Protein AF-A0A930B5L6-F1 (afdb_monomer)

Sequence (182 aa):
PMLLLLLVFGSATIIFYWAKWLGKILSVMNGQERREQGITKGEWFTLKTLSWMTIIVCILFPLISNYGVLPYLRITYGFTRDVIAQSNLIIMSLMVVLLVILPSRYGKGQPKRKVGALLAGVNMGDDRNYHGAGDNIIPVELRNWYMEEWFGERKMKLSGFALCMACIFIQFAIILGGVYRG

Foldseek 3Di:
DVVVVVVVVVVVVVCVVVVVVVCVVPDDDPDDDPPDDPDDPVVVVVVVVVVVVVLVCLQCVLVCCVPPVVVVCCVPVVDDPPPPDVVNSVVSNVVSVCVVVVCVVPVPDDPPPPDQPPDPADDPVRSFWHQDPPRDTDGDDPDPPDPCVVPNVVVVVVVVVVVVVVVVVVVVCCVVVVVVVD

pLDDT: mean 70.13, std 14.4, range [42.75, 91.5]

Structure (mmCIF, N/CA/C/O backbone):
data_AF-A0A930B5L6-F1
#
_entry.id   AF-A0A930B5L6-F1
#
loop_
_atom_site.group_PDB
_atom_site.id
_atom_site.type_symbol
_atom_site.label_atom_id
_atom_site.label_alt_id
_atom_site.label_comp_id
_atom_site.label_asym_id
_atom_site.label_entity_id
_atom_site.label_seq_id
_atom_site.pdbx_PDB_ins_code
_atom_site.Cartn_x
_atom_site.Cartn_y
_atom_site.Cartn_z
_atom_site.occupancy
_atom_site.B_iso_or_equiv
_atom_site.auth_seq_id
_atom_site.auth_comp_id
_atom_site.auth_asym_id
_atom_site.auth_atom_id
_atom_site.pdbx_PDB_model_num
ATOM 1 N N . PRO A 1 1 ? 25.583 5.938 -3.608 1.00 72.25 1 PRO A N 1
ATOM 2 C CA . PRO A 1 1 ? 25.180 5.738 -2.189 1.00 72.25 1 PRO A CA 1
ATOM 3 C C . PRO A 1 1 ? 23.931 6.548 -1.796 1.00 72.25 1 PRO A C 1
ATOM 5 O O . PRO A 1 1 ? 22.993 5.964 -1.268 1.00 72.25 1 PRO A O 1
ATOM 8 N N . MET A 1 2 ? 23.873 7.852 -2.107 1.00 81.69 2 MET A N 1
ATOM 9 C CA . MET A 1 2 ? 22.733 8.713 -1.735 1.00 81.69 2 MET A CA 1
ATOM 10 C C . MET A 1 2 ? 21.392 8.298 -2.362 1.00 81.69 2 MET A C 1
ATOM 12 O O . MET A 1 2 ? 20.377 8.301 -1.678 1.00 81.69 2 MET A O 1
ATOM 16 N N . LEU A 1 3 ? 21.382 7.858 -3.625 1.00 87.81 3 LEU A N 1
ATOM 17 C CA . LEU A 1 3 ? 20.153 7.404 -4.294 1.00 87.81 3 LEU A CA 1
ATOM 18 C C . LEU A 1 3 ? 19.557 6.146 -3.639 1.00 87.81 3 LEU A C 1
ATOM 20 O O . LEU A 1 3 ? 18.345 6.031 -3.497 1.00 87.81 3 LEU A O 1
ATOM 24 N N . LEU A 1 4 ? 20.417 5.231 -3.186 1.00 89.06 4 LEU A N 1
ATOM 25 C CA . LEU A 1 4 ? 20.007 4.000 -2.507 1.00 89.06 4 LEU A CA 1
ATOM 26 C C . LEU A 1 4 ? 19.427 4.315 -1.117 1.00 89.06 4 LEU A C 1
ATOM 28 O O . LEU A 1 4 ? 18.391 3.773 -0.750 1.00 89.06 4 LEU A O 1
ATOM 32 N N . LEU A 1 5 ? 20.034 5.259 -0.387 1.00 89.00 5 LEU A N 1
ATOM 33 C CA . LEU A 1 5 ? 19.504 5.754 0.889 1.00 89.00 5 LEU A CA 1
ATOM 34 C C . LEU A 1 5 ? 18.138 6.430 0.723 1.00 89.00 5 LEU A C 1
ATOM 36 O O . LEU A 1 5 ? 17.226 6.150 1.495 1.00 89.00 5 LEU A O 1
ATOM 40 N N . LEU A 1 6 ? 17.974 7.268 -0.305 1.00 88.69 6 LEU A N 1
ATOM 41 C CA . LEU A 1 6 ? 16.701 7.931 -0.597 1.00 88.69 6 LEU A CA 1
ATOM 42 C C . LEU A 1 6 ? 15.611 6.918 -0.978 1.00 88.69 6 LEU A C 1
ATOM 44 O O . LEU A 1 6 ? 14.476 7.037 -0.522 1.00 88.69 6 LEU A O 1
ATOM 48 N N . LEU A 1 7 ? 15.965 5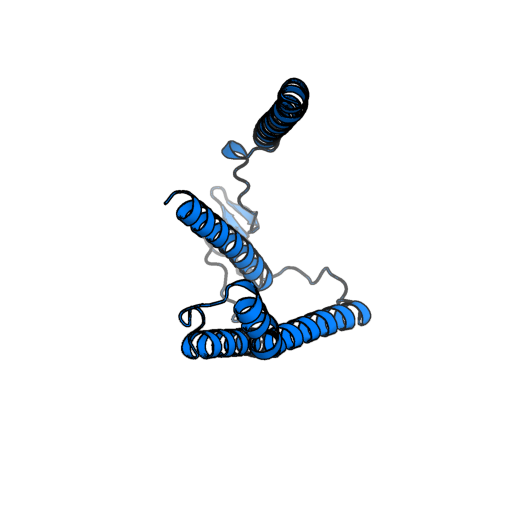.882 -1.743 1.00 91.50 7 LEU A N 1
ATOM 49 C CA . LEU A 1 7 ? 15.058 4.788 -2.097 1.00 91.50 7 LEU A CA 1
ATOM 50 C C . LEU A 1 7 ? 14.621 3.984 -0.863 1.00 91.50 7 LEU A C 1
ATOM 52 O O . LEU A 1 7 ? 13.430 3.728 -0.686 1.00 91.50 7 LEU A O 1
ATOM 56 N N . VAL A 1 8 ? 15.561 3.618 0.014 1.00 91.38 8 VAL A N 1
ATOM 57 C CA . VAL A 1 8 ? 15.260 2.890 1.259 1.00 91.38 8 VAL A CA 1
ATOM 58 C C . VAL A 1 8 ? 14.385 3.735 2.188 1.00 91.38 8 VAL A C 1
ATOM 60 O O . VAL A 1 8 ? 13.397 3.235 2.726 1.00 91.38 8 VAL A O 1
ATOM 63 N N . PHE A 1 9 ? 14.689 5.027 2.326 1.00 90.06 9 PHE A N 1
ATOM 64 C CA . PHE A 1 9 ? 13.898 5.958 3.129 1.00 90.06 9 PHE A CA 1
ATOM 65 C C . PHE A 1 9 ? 12.471 6.138 2.580 1.00 90.06 9 PHE A C 1
ATOM 67 O O . PHE A 1 9 ? 11.495 6.092 3.334 1.00 90.06 9 PHE A O 1
ATOM 74 N N . GLY A 1 10 ? 12.324 6.266 1.257 1.00 87.31 10 GLY A N 1
ATOM 75 C CA . GLY A 1 10 ? 11.019 6.332 0.596 1.00 87.31 10 GLY A CA 1
ATOM 76 C C . GLY A 1 10 ? 10.182 5.067 0.816 1.00 87.31 10 GLY A C 1
ATOM 77 O O . GLY A 1 10 ? 9.006 5.152 1.158 1.00 87.31 10 GLY A O 1
ATOM 78 N N . SER A 1 11 ? 10.792 3.884 0.715 1.00 88.75 11 SER A N 1
ATOM 79 C CA . SER A 1 11 ? 10.103 2.610 0.971 1.00 88.75 11 SER A CA 1
ATOM 80 C C . SER A 1 11 ? 9.605 2.497 2.420 1.00 88.75 11 SER A C 1
ATOM 82 O O . SER A 1 11 ? 8.453 2.128 2.668 1.00 88.75 11 SER A O 1
ATOM 84 N N . ALA A 1 12 ? 10.436 2.894 3.390 1.00 85.94 12 ALA A N 1
ATOM 85 C CA . ALA A 1 12 ? 10.092 2.829 4.809 1.00 85.94 12 ALA A CA 1
ATOM 86 C C . ALA A 1 12 ? 8.900 3.731 5.179 1.00 85.94 12 ALA A C 1
ATOM 88 O O . ALA A 1 12 ? 8.014 3.312 5.927 1.00 85.94 12 ALA A O 1
ATOM 89 N N . THR A 1 13 ? 8.846 4.952 4.637 1.00 87.38 13 THR A N 1
ATOM 90 C CA . THR A 1 13 ? 7.756 5.906 4.922 1.00 87.38 13 THR A CA 1
ATOM 91 C C . THR A 1 13 ? 6.408 5.430 4.378 1.00 87.38 13 THR A C 1
ATOM 93 O O . THR A 1 13 ? 5.399 5.529 5.082 1.00 87.38 13 THR A O 1
ATOM 96 N N . ILE A 1 14 ? 6.392 4.835 3.181 1.00 88.56 14 ILE A N 1
ATOM 97 C CA . ILE A 1 14 ? 5.194 4.222 2.590 1.00 88.56 14 ILE A CA 1
ATOM 98 C C . ILE A 1 14 ? 4.683 3.093 3.494 1.00 88.56 14 ILE A C 1
ATOM 100 O O . ILE A 1 14 ? 3.513 3.095 3.882 1.00 88.56 14 ILE A O 1
ATOM 104 N N . ILE A 1 15 ? 5.556 2.162 3.893 1.00 85.44 15 ILE A N 1
ATOM 105 C CA . ILE A 1 15 ? 5.169 1.027 4.745 1.00 85.44 15 ILE A CA 1
ATOM 106 C C . ILE A 1 15 ? 4.649 1.507 6.104 1.00 85.44 15 ILE A C 1
ATOM 108 O O . ILE A 1 15 ? 3.625 1.010 6.567 1.00 85.44 15 ILE A O 1
ATOM 112 N N . PHE A 1 16 ? 5.303 2.489 6.730 1.00 82.88 16 PHE A N 1
ATOM 113 C CA . PHE A 1 16 ? 4.881 3.024 8.026 1.00 82.88 16 PHE A CA 1
ATOM 114 C C . PHE A 1 16 ? 3.476 3.635 7.970 1.00 82.88 16 PHE A C 1
ATOM 116 O O . PHE A 1 16 ? 2.636 3.359 8.832 1.00 82.88 16 PHE A O 1
ATOM 123 N N . TYR A 1 17 ? 3.198 4.426 6.931 1.00 85.19 17 TYR A N 1
ATOM 124 C CA . TYR A 1 17 ? 1.880 5.015 6.722 1.00 85.19 17 TYR A CA 1
ATOM 125 C C . TYR A 1 17 ? 0.800 3.939 6.544 1.00 85.19 17 TYR A C 1
ATOM 127 O O . TYR A 1 17 ? -0.205 3.948 7.262 1.00 85.19 17 TYR A O 1
ATOM 135 N N . TRP A 1 18 ? 1.029 2.975 5.644 1.00 84.81 18 TRP A N 1
ATOM 136 C CA . TRP A 1 18 ? 0.072 1.898 5.380 1.00 84.81 18 TRP A CA 1
ATOM 137 C C . TRP A 1 18 ? -0.132 0.984 6.590 1.00 84.81 18 TRP A C 1
ATOM 139 O O . TRP A 1 18 ? -1.267 0.606 6.874 1.00 84.81 18 TRP A O 1
ATOM 149 N N . ALA A 1 19 ? 0.921 0.679 7.351 1.00 81.12 19 ALA A N 1
ATOM 150 C CA . ALA A 1 19 ? 0.828 -0.115 8.574 1.00 81.12 19 ALA A CA 1
ATOM 151 C C . ALA A 1 19 ? -0.014 0.588 9.648 1.00 81.12 19 ALA A C 1
ATOM 153 O O . ALA A 1 19 ? -0.893 -0.035 10.248 1.00 81.12 19 ALA A O 1
ATOM 154 N N . LYS A 1 20 ? 0.193 1.896 9.858 1.00 78.69 20 LYS A N 1
ATOM 155 C CA . LYS A 1 2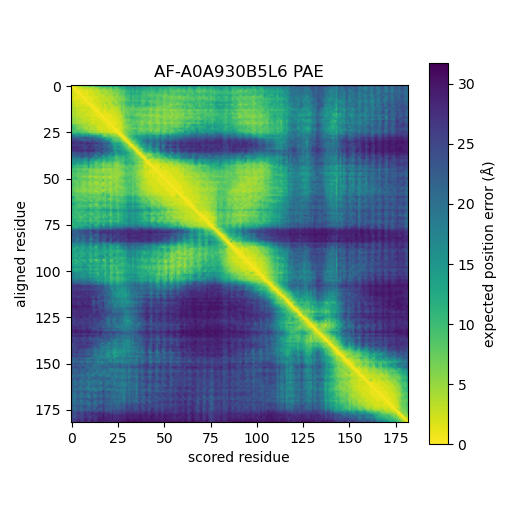0 ? -0.612 2.693 10.797 1.00 78.69 20 LYS A CA 1
ATOM 156 C C . LYS A 1 20 ? -2.082 2.727 10.378 1.00 78.69 20 LYS A C 1
ATOM 158 O O . LYS A 1 20 ? -2.970 2.545 11.211 1.00 78.69 20 LYS A O 1
ATOM 163 N N . TRP A 1 21 ? -2.336 2.956 9.092 1.00 81.38 21 TRP A N 1
ATOM 164 C CA . TRP A 1 21 ? -3.687 3.008 8.541 1.00 81.38 21 TRP A CA 1
ATOM 165 C C . TRP A 1 21 ? -4.414 1.663 8.682 1.00 81.38 21 TRP A C 1
ATOM 167 O O . TRP A 1 21 ? -5.532 1.614 9.197 1.00 81.38 21 TRP A O 1
ATOM 177 N N . LEU A 1 22 ? -3.746 0.563 8.329 1.00 76.88 22 LEU A N 1
ATOM 178 C CA . LEU A 1 22 ? -4.278 -0.793 8.458 1.00 76.88 22 LEU A CA 1
ATOM 179 C C . LEU A 1 22 ? -4.526 -1.160 9.930 1.00 76.88 22 LEU A C 1
ATOM 181 O O . LEU A 1 22 ? -5.572 -1.718 10.255 1.00 76.88 22 LEU A O 1
ATOM 185 N N . GLY A 1 23 ? -3.626 -0.767 10.838 1.00 74.12 23 GLY A N 1
ATOM 186 C CA . GLY A 1 23 ? -3.809 -0.919 12.283 1.00 74.12 23 GLY A CA 1
ATOM 187 C C . GLY A 1 23 ? -5.053 -0.197 12.805 1.00 74.12 23 GLY A C 1
ATOM 188 O O . GLY A 1 23 ? -5.808 -0.774 13.584 1.00 74.12 23 GLY A O 1
ATOM 189 N N . LYS A 1 24 ? -5.330 1.021 12.319 1.00 72.00 24 LYS A N 1
ATOM 190 C CA . LYS A 1 24 ? -6.537 1.777 12.688 1.00 72.00 24 LYS A CA 1
ATOM 191 C C . LYS A 1 24 ? -7.823 1.084 12.217 1.00 72.00 24 LYS A C 1
ATOM 193 O O . LYS A 1 24 ? -8.779 1.022 12.981 1.00 72.00 24 LYS A O 1
ATOM 198 N N . ILE A 1 25 ? -7.835 0.514 11.009 1.00 72.38 25 ILE A N 1
ATOM 199 C CA . ILE A 1 25 ? -8.997 -0.215 10.456 1.00 72.38 25 ILE A CA 1
ATOM 200 C C . ILE A 1 25 ? -9.232 -1.552 11.164 1.00 72.38 25 ILE A C 1
ATOM 202 O O . ILE A 1 25 ? -10.375 -1.958 11.376 1.00 72.38 25 ILE A O 1
ATOM 206 N N . LEU A 1 26 ? -8.159 -2.261 11.520 1.00 66.44 26 LEU A N 1
ATOM 207 C CA . LEU A 1 26 ? -8.271 -3.528 12.237 1.00 66.44 26 LEU A CA 1
ATOM 208 C C . LEU A 1 26 ? -8.587 -3.339 13.723 1.00 66.44 26 LEU A C 1
ATOM 210 O O . LEU A 1 26 ? -9.184 -4.241 14.319 1.00 66.44 26 LEU A O 1
ATOM 214 N N . SER A 1 27 ? -8.215 -2.196 14.312 1.00 62.78 27 SER A N 1
ATOM 215 C CA . SER A 1 27 ? -8.515 -1.884 15.707 1.00 62.78 27 SER A CA 1
ATOM 216 C C . SER A 1 27 ? -10.025 -1.820 15.926 1.00 62.78 27 SER A C 1
ATOM 218 O O . SER A 1 27 ? -10.761 -1.130 15.226 1.00 62.78 27 SER A O 1
ATOM 220 N N . VAL A 1 28 ? -10.503 -2.602 16.888 1.00 57.59 28 VAL A N 1
ATOM 221 C CA . VAL A 1 28 ? -11.915 -2.648 17.264 1.00 57.59 28 VAL A CA 1
ATOM 222 C C . VAL A 1 28 ? -12.031 -1.837 18.530 1.00 57.59 28 VAL A C 1
ATOM 224 O O . VAL A 1 28 ? -11.682 -2.315 19.605 1.00 57.59 28 VAL A O 1
ATOM 227 N N . MET A 1 29 ? -12.469 -0.594 18.389 1.00 53.81 29 MET A N 1
ATOM 228 C CA . MET A 1 29 ? -12.786 0.240 19.538 1.00 53.81 29 MET A CA 1
ATOM 229 C C . MET A 1 29 ? -14.078 -0.279 20.169 1.00 53.81 29 MET A C 1
ATOM 231 O O . MET A 1 29 ? -15.101 -0.407 19.492 1.00 53.81 29 MET A O 1
ATOM 235 N N . ASN A 1 30 ? -14.027 -0.605 21.460 1.00 43.75 30 ASN A N 1
ATOM 236 C CA . ASN A 1 30 ? -15.223 -0.927 22.229 1.00 43.75 30 ASN A CA 1
ATOM 237 C C . ASN A 1 30 ? -16.144 0.306 22.268 1.00 43.75 30 ASN A C 1
ATOM 239 O O . ASN A 1 30 ? -15.705 1.414 22.558 1.00 43.75 30 ASN A O 1
ATOM 243 N N . GLY A 1 31 ? -17.433 0.103 21.991 1.00 48.34 31 GLY A N 1
ATOM 244 C CA . GLY A 1 31 ? -18.475 1.042 22.407 1.00 48.34 31 GLY A CA 1
ATOM 245 C C . GLY A 1 31 ? -18.875 2.167 21.452 1.00 48.34 31 GLY A C 1
ATOM 246 O O . GLY A 1 31 ? -19.812 2.892 21.781 1.00 48.34 31 GLY A O 1
ATOM 247 N N . GLN A 1 32 ? -18.260 2.307 20.275 1.00 45.75 32 GLN A N 1
ATOM 248 C CA . GLN A 1 32 ? -18.829 3.166 19.231 1.00 45.75 32 GLN A CA 1
ATOM 249 C C . GLN A 1 32 ? -20.078 2.470 18.676 1.00 45.75 32 GLN A C 1
ATOM 251 O O . GLN A 1 32 ? -19.978 1.428 18.022 1.00 45.75 32 GLN A O 1
ATOM 256 N N . GLU A 1 33 ? -21.264 3.012 18.971 1.00 45.03 33 GLU A N 1
ATOM 257 C CA . GLU A 1 33 ? -22.468 2.631 18.240 1.00 45.03 33 GLU A CA 1
ATOM 258 C C . GLU A 1 33 ? -22.179 2.752 16.746 1.00 45.03 33 GLU A C 1
ATOM 260 O O . GLU A 1 33 ? -21.533 3.696 16.292 1.00 45.03 33 GLU A O 1
ATOM 265 N N . ARG A 1 34 ? -22.630 1.751 15.993 1.00 47.81 34 ARG A N 1
ATOM 266 C CA . ARG A 1 34 ? -22.467 1.628 14.548 1.00 47.81 34 ARG A CA 1
ATOM 267 C C . ARG A 1 34 ? -23.225 2.770 13.860 1.00 47.81 34 ARG A C 1
ATOM 269 O O . ARG A 1 34 ? -24.330 2.577 13.370 1.00 47.81 34 ARG A O 1
ATOM 276 N N . ARG A 1 35 ? -22.643 3.969 13.869 1.00 46.94 35 ARG A N 1
ATOM 277 C CA . ARG A 1 35 ? -23.221 5.215 13.344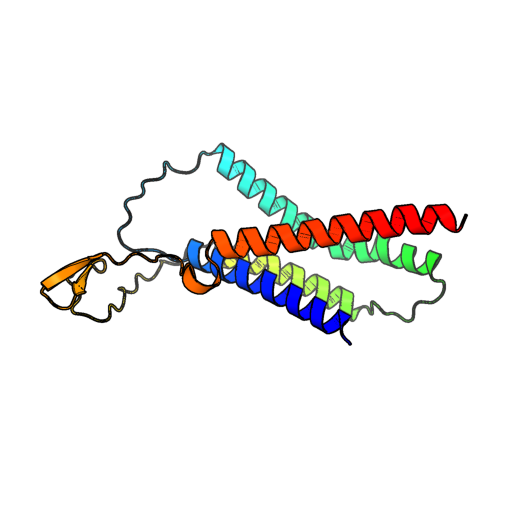 1.00 46.94 35 ARG A CA 1
ATOM 278 C C . ARG A 1 35 ? -22.992 5.402 11.846 1.00 46.94 35 ARG A C 1
ATOM 280 O O . ARG A 1 35 ? -23.240 6.477 11.315 1.00 46.94 35 ARG A O 1
ATOM 287 N N . GLU A 1 36 ? -22.547 4.352 11.168 1.00 48.41 36 GLU A N 1
ATOM 288 C CA . GLU A 1 36 ? -22.451 4.300 9.718 1.00 48.41 36 GLU A CA 1
ATOM 289 C C . GLU A 1 36 ? -23.489 3.305 9.206 1.00 48.41 36 GLU A C 1
ATOM 291 O O . GLU A 1 36 ? -23.498 2.127 9.589 1.00 48.41 36 GLU A O 1
ATOM 296 N N . GLN A 1 37 ? -24.394 3.807 8.363 1.00 53.53 37 GLN A N 1
ATOM 297 C CA . GLN A 1 37 ? -25.289 2.982 7.562 1.00 53.53 37 GLN A CA 1
ATOM 298 C C . GLN A 1 37 ? -24.451 1.894 6.886 1.00 53.53 37 GLN A C 1
ATOM 300 O O . GLN A 1 37 ? -23.390 2.171 6.328 1.00 53.53 37 GLN A O 1
ATOM 305 N N . GLY A 1 38 ? -24.885 0.638 7.003 1.00 59.16 38 GLY A N 1
ATOM 306 C CA . GLY A 1 38 ? -24.169 -0.485 6.411 1.00 59.16 38 GLY A CA 1
ATOM 307 C C . GLY A 1 38 ? -23.864 -0.209 4.939 1.00 59.16 38 GLY A C 1
ATOM 308 O O . GLY A 1 38 ? -24.763 0.156 4.189 1.00 59.16 38 GLY A O 1
ATOM 309 N N . ILE A 1 39 ? -22.594 -0.384 4.569 1.00 64.69 39 ILE A N 1
ATOM 310 C CA . ILE A 1 39 ? -22.047 -0.183 3.221 1.00 64.69 39 ILE A CA 1
ATOM 311 C C . ILE A 1 39 ? -23.020 -0.742 2.171 1.00 64.69 39 ILE A C 1
ATOM 313 O O . ILE A 1 39 ? -23.457 -1.898 2.264 1.00 64.69 39 ILE A O 1
ATOM 317 N N . THR A 1 40 ? -23.352 0.072 1.173 1.00 77.12 40 THR A N 1
ATOM 318 C CA . THR A 1 40 ? -24.330 -0.260 0.137 1.00 77.12 40 THR A CA 1
ATOM 319 C C . THR A 1 40 ? -23.857 -1.481 -0.654 1.00 77.12 40 THR A C 1
ATOM 321 O O . THR A 1 40 ? -22.664 -1.682 -0.891 1.00 77.12 40 THR A O 1
ATOM 324 N N . LYS A 1 41 ? -24.790 -2.322 -1.122 1.00 73.38 41 LYS A N 1
ATOM 325 C CA . LYS A 1 41 ? -24.456 -3.525 -1.915 1.00 73.38 41 LYS A CA 1
ATOM 326 C C . LYS A 1 41 ? -23.612 -3.206 -3.162 1.00 73.38 41 LYS A C 1
ATOM 328 O O . LYS A 1 41 ? -22.763 -4.014 -3.533 1.00 73.38 41 LYS A O 1
ATOM 333 N N . GLY A 1 42 ? -23.817 -2.036 -3.774 1.00 80.81 42 GLY A N 1
ATOM 334 C CA . GLY A 1 42 ? -23.025 -1.558 -4.912 1.00 80.81 42 GLY A CA 1
ATOM 335 C C . GLY A 1 42 ? -21.568 -1.248 -4.551 1.00 80.81 42 GLY A C 1
ATOM 336 O O . GLY A 1 42 ? -20.661 -1.661 -5.263 1.00 80.81 42 GLY A O 1
ATOM 337 N N . GLU A 1 43 ? -21.319 -0.619 -3.403 1.00 81.50 43 GLU A N 1
ATOM 338 C CA . GLU A 1 43 ? -19.960 -0.323 -2.923 1.00 81.50 43 GLU A CA 1
ATOM 339 C C . GLU A 1 43 ? -19.193 -1.613 -2.608 1.00 81.50 43 GLU A C 1
ATOM 341 O O . GLU A 1 43 ? -18.023 -1.755 -2.961 1.00 81.50 43 GLU A O 1
ATOM 346 N N . TRP A 1 44 ? -19.877 -2.609 -2.033 1.00 82.69 44 TRP A N 1
ATOM 347 C CA . TRP A 1 44 ? -19.317 -3.947 -1.837 1.00 82.69 44 TRP A CA 1
ATOM 348 C C . TRP A 1 44 ? -18.940 -4.639 -3.144 1.00 82.69 44 TRP A C 1
ATOM 350 O O . TRP A 1 44 ? -17.922 -5.333 -3.188 1.00 82.69 44 TRP A O 1
ATOM 360 N N . PHE A 1 45 ? -19.751 -4.480 -4.193 1.00 87.12 45 PHE A N 1
ATOM 361 C CA . PHE A 1 45 ? -19.430 -5.019 -5.509 1.00 87.12 45 PHE A CA 1
ATOM 362 C C . PHE A 1 45 ? -18.160 -4.364 -6.056 1.00 87.12 45 PHE A C 1
ATOM 364 O O . PHE A 1 45 ? -17.232 -5.088 -6.411 1.00 87.12 45 PHE A O 1
ATOM 371 N N . THR A 1 46 ? -18.070 -3.029 -6.008 1.00 89.06 46 THR A N 1
ATOM 372 C CA . THR A 1 46 ? -16.897 -2.256 -6.449 1.00 89.06 46 THR A CA 1
ATOM 373 C C . THR A 1 46 ? -15.623 -2.640 -5.690 1.00 89.06 46 THR A C 1
ATOM 375 O O . THR A 1 46 ? -14.580 -2.886 -6.295 1.00 89.06 46 THR A O 1
ATOM 378 N N . LEU A 1 47 ? -15.697 -2.764 -4.364 1.00 85.88 47 LEU A N 1
ATOM 379 C CA . LEU A 1 47 ? -14.550 -3.155 -3.540 1.00 85.88 47 LEU A CA 1
ATOM 380 C C . LEU A 1 47 ? -14.088 -4.586 -3.844 1.00 85.88 47 LEU A C 1
ATOM 382 O O . LEU A 1 47 ? -12.888 -4.839 -3.968 1.00 85.88 47 LEU A O 1
ATOM 386 N N . LYS A 1 48 ? -15.030 -5.524 -4.008 1.00 85.25 48 LYS A N 1
ATOM 387 C CA . LYS A 1 48 ? -14.706 -6.914 -4.355 1.00 85.25 48 LYS A CA 1
ATOM 388 C C . LYS A 1 48 ? -14.110 -7.031 -5.753 1.00 85.25 48 LYS A C 1
ATOM 390 O O . LYS A 1 48 ? -13.110 -7.725 -5.906 1.00 85.25 48 LYS A O 1
ATOM 395 N N . THR A 1 49 ? -14.679 -6.354 -6.753 1.00 90.88 49 THR A N 1
ATOM 396 C CA . THR A 1 49 ? -14.150 -6.403 -8.126 1.00 90.88 49 THR A CA 1
ATOM 397 C C . THR A 1 49 ? -12.762 -5.781 -8.209 1.00 90.88 49 THR A C 1
ATOM 399 O O . THR A 1 49 ? -11.869 -6.383 -8.800 1.00 90.88 49 THR A O 1
ATOM 402 N N . LEU A 1 50 ? -12.533 -4.636 -7.553 1.00 88.69 50 LEU A N 1
ATOM 403 C CA . LEU A 1 50 ? -11.217 -3.999 -7.538 1.00 88.69 50 LEU A CA 1
ATOM 404 C C . LEU A 1 50 ? -10.176 -4.905 -6.867 1.00 88.69 50 LEU A C 1
ATOM 406 O O . LEU A 1 50 ? -9.094 -5.105 -7.410 1.00 88.69 50 LEU A O 1
ATOM 410 N N . SER A 1 51 ? -10.527 -5.515 -5.730 1.00 86.12 51 SER A N 1
ATOM 411 C CA . SER A 1 51 ? -9.649 -6.460 -5.034 1.00 86.12 51 SER A CA 1
ATOM 412 C C . SER A 1 51 ? -9.361 -7.724 -5.846 1.00 86.12 51 SER A C 1
ATOM 414 O O . SER A 1 51 ? -8.278 -8.288 -5.725 1.00 86.12 51 SER A O 1
ATOM 416 N N . TRP A 1 52 ? -10.318 -8.219 -6.629 1.00 87.12 52 TRP A N 1
ATOM 417 C CA . TRP A 1 52 ? -10.112 -9.422 -7.434 1.00 87.12 52 TRP A CA 1
ATOM 418 C C . TRP A 1 52 ? -9.256 -9.125 -8.669 1.00 87.12 52 TRP A C 1
ATOM 420 O O . TRP A 1 52 ? -8.346 -9.887 -8.993 1.00 87.12 52 TRP A O 1
ATOM 430 N N . MET A 1 53 ? -9.473 -7.969 -9.301 1.00 88.69 53 MET A N 1
ATOM 431 C CA . MET A 1 53 ? -8.679 -7.509 -10.437 1.00 88.69 53 MET A CA 1
ATOM 432 C C . MET A 1 53 ? -7.208 -7.295 -10.054 1.00 88.69 53 MET A C 1
ATOM 434 O O . MET A 1 53 ? -6.325 -7.722 -10.794 1.00 88.69 53 MET A O 1
ATOM 438 N N . THR A 1 54 ? -6.919 -6.711 -8.884 1.00 87.00 54 THR A N 1
ATOM 439 C CA . THR A 1 54 ? -5.531 -6.547 -8.413 1.00 87.00 54 THR A CA 1
ATOM 440 C C . THR A 1 54 ? -4.841 -7.889 -8.181 1.00 87.00 54 THR A C 1
ATOM 442 O O . THR A 1 54 ? -3.699 -8.060 -8.603 1.00 87.00 54 THR A O 1
ATOM 445 N N . ILE A 1 55 ? -5.538 -8.872 -7.599 1.00 84.38 55 ILE A N 1
ATOM 446 C CA . ILE A 1 55 ? -5.017 -10.236 -7.423 1.00 84.38 55 ILE A CA 1
ATOM 447 C C . ILE A 1 55 ? -4.675 -10.873 -8.777 1.00 84.38 55 ILE A C 1
ATOM 449 O O . ILE A 1 55 ? -3.586 -11.425 -8.933 1.00 84.38 55 ILE A O 1
ATOM 453 N N . ILE A 1 56 ? -5.568 -10.765 -9.765 1.00 86.50 56 ILE A N 1
ATOM 454 C CA . ILE A 1 56 ? -5.337 -11.297 -11.117 1.00 86.50 56 ILE A CA 1
ATOM 455 C C . ILE A 1 56 ? -4.107 -10.651 -11.750 1.00 86.50 56 ILE A C 1
ATOM 457 O O . ILE A 1 56 ? -3.258 -11.359 -12.287 1.00 86.50 56 ILE A O 1
ATOM 461 N N . VAL A 1 57 ? -3.978 -9.327 -11.651 1.00 86.25 57 VAL A N 1
ATOM 462 C CA . VAL A 1 57 ? -2.822 -8.597 -12.188 1.00 86.25 57 VAL A CA 1
ATOM 463 C C . VAL A 1 57 ? -1.524 -9.056 -11.520 1.00 86.25 57 VAL A C 1
ATOM 465 O O . VAL A 1 57 ? -0.542 -9.307 -12.216 1.00 86.25 57 VAL A O 1
ATOM 468 N N . CYS A 1 58 ? -1.513 -9.243 -10.197 1.00 82.62 58 CYS A N 1
ATOM 469 C CA . CYS A 1 58 ? -0.342 -9.758 -9.487 1.00 82.62 58 CYS A CA 1
ATOM 470 C C . CYS A 1 58 ? 0.034 -11.181 -9.933 1.00 82.62 58 CYS A C 1
ATOM 472 O O . CYS A 1 58 ? 1.215 -11.468 -10.093 1.00 82.62 58 CYS A O 1
ATOM 474 N N . ILE A 1 59 ? -0.942 -12.064 -10.176 1.00 82.06 59 ILE A N 1
ATOM 475 C CA . ILE A 1 59 ? -0.698 -13.433 -10.672 1.00 82.06 59 ILE A CA 1
ATOM 476 C C . ILE A 1 59 ? -0.219 -13.433 -12.127 1.00 82.06 59 ILE A C 1
ATOM 478 O O . ILE A 1 59 ? 0.609 -14.260 -12.504 1.00 82.06 59 ILE A O 1
ATOM 482 N N . LEU A 1 60 ? -0.710 -12.504 -12.948 1.00 84.00 60 LEU A N 1
ATOM 483 C CA . LEU A 1 60 ? -0.329 -12.392 -14.354 1.00 84.00 60 LEU A CA 1
ATOM 484 C C . LEU A 1 60 ? 1.047 -11.733 -14.538 1.00 84.00 60 LEU A C 1
ATOM 486 O O . LEU A 1 60 ? 1.719 -11.965 -15.541 1.00 84.00 60 LEU A O 1
ATOM 490 N N . PHE A 1 61 ? 1.503 -10.952 -13.560 1.00 82.56 61 PHE A N 1
ATOM 491 C CA . PHE A 1 61 ? 2.809 -10.296 -13.561 1.00 82.56 61 PHE A CA 1
ATOM 492 C C . PHE A 1 61 ? 4.006 -11.218 -13.890 1.00 82.56 61 PHE A C 1
ATOM 494 O O . PHE A 1 61 ? 4.766 -10.870 -14.797 1.00 82.56 61 PHE A O 1
ATOM 501 N N . PRO A 1 62 ? 4.206 -12.395 -13.253 1.00 79.75 62 PRO A N 1
ATOM 502 C CA . PRO A 1 62 ? 5.295 -13.308 -13.618 1.00 79.75 62 PRO A CA 1
ATOM 503 C C . PRO A 1 62 ? 5.206 -13.801 -15.071 1.00 79.75 62 PRO A C 1
ATOM 505 O O . PRO A 1 62 ? 6.239 -13.994 -15.713 1.00 79.75 62 PRO A O 1
ATOM 508 N N . LEU A 1 63 ? 3.992 -13.955 -15.612 1.00 81.12 63 LEU A N 1
ATOM 509 C CA . LEU A 1 63 ? 3.779 -14.345 -17.006 1.00 81.12 63 LEU A CA 1
ATOM 510 C C . LEU A 1 63 ? 4.218 -13.221 -17.956 1.00 81.12 63 LEU A C 1
ATOM 512 O O . LEU A 1 63 ? 4.995 -13.455 -18.880 1.00 81.12 63 LEU A O 1
ATOM 516 N N . ILE A 1 64 ? 3.782 -11.989 -17.682 1.00 82.62 64 ILE A N 1
ATOM 517 C CA . ILE A 1 64 ? 4.156 -10.789 -18.449 1.00 82.62 64 ILE A CA 1
ATOM 518 C C . ILE A 1 64 ? 5.673 -10.573 -18.407 1.00 82.62 64 ILE A C 1
ATOM 520 O O . ILE A 1 64 ? 6.286 -10.229 -19.418 1.00 82.62 64 ILE A O 1
ATOM 524 N N . SER A 1 65 ? 6.297 -10.819 -17.256 1.00 78.69 65 SER A N 1
ATOM 525 C CA . SER A 1 65 ? 7.747 -10.719 -17.096 1.00 78.69 65 SER A CA 1
ATOM 526 C C . SER A 1 65 ? 8.493 -11.690 -18.022 1.00 78.69 65 SER A C 1
ATOM 528 O O . SER A 1 65 ? 9.403 -11.279 -18.744 1.00 78.69 65 SER A O 1
ATOM 530 N N . ASN A 1 66 ? 8.064 -12.956 -18.084 1.00 77.06 66 ASN A N 1
ATOM 531 C CA . ASN A 1 66 ? 8.728 -13.972 -18.903 1.00 77.06 66 ASN A CA 1
ATOM 532 C C . ASN A 1 66 ? 8.531 -13.748 -20.414 1.00 77.06 66 ASN A C 1
ATOM 534 O O . ASN A 1 66 ? 9.487 -13.813 -21.184 1.00 77.06 66 ASN A O 1
ATOM 538 N N . TYR A 1 67 ? 7.298 -13.456 -20.838 1.00 80.56 67 TYR A N 1
ATOM 539 C CA . TYR A 1 67 ? 6.953 -13.361 -22.262 1.00 80.56 67 TYR A CA 1
ATOM 540 C C . TYR A 1 67 ? 7.125 -11.964 -22.868 1.00 80.56 67 TYR A C 1
ATOM 542 O O . TYR A 1 67 ? 7.259 -11.854 -24.081 1.00 80.56 67 TYR A 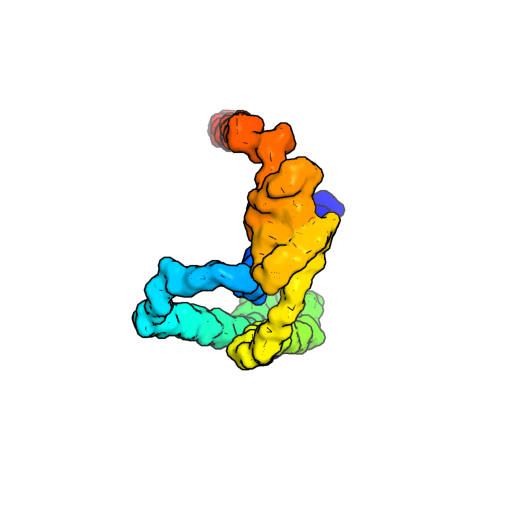O 1
ATOM 550 N N . GLY A 1 68 ? 7.108 -10.901 -22.062 1.00 78.50 68 GLY A N 1
ATOM 551 C CA . GLY A 1 68 ? 7.224 -9.520 -22.541 1.00 78.50 68 GLY A CA 1
ATOM 552 C C . GLY A 1 68 ? 8.551 -8.873 -22.164 1.00 78.50 68 GLY A C 1
ATOM 553 O O . GLY A 1 68 ? 9.298 -8.420 -23.030 1.00 78.50 68 GLY A O 1
ATOM 554 N N . VAL A 1 69 ? 8.871 -8.852 -20.868 1.00 78.75 69 VAL A N 1
ATOM 555 C CA . VAL A 1 69 ? 10.010 -8.077 -20.345 1.00 78.75 69 VAL A CA 1
ATOM 556 C C . VAL A 1 69 ? 11.350 -8.707 -20.733 1.00 78.75 69 VAL A C 1
ATOM 558 O O . VAL A 1 69 ? 12.224 -8.011 -21.246 1.00 78.75 69 VAL A O 1
ATOM 561 N N . LEU A 1 70 ? 11.516 -10.021 -20.550 1.00 75.94 70 LEU A N 1
ATOM 562 C CA . LEU A 1 70 ? 12.759 -10.718 -20.903 1.00 75.94 70 LEU A CA 1
ATOM 563 C C . LEU A 1 70 ? 13.136 -10.619 -22.394 1.00 75.94 70 LEU A C 1
ATOM 565 O O . LEU A 1 70 ? 14.287 -10.271 -22.672 1.00 75.94 70 LEU A O 1
ATOM 569 N N . PRO A 1 71 ? 12.245 -10.888 -23.371 1.00 79.94 71 PRO A N 1
ATOM 570 C CA . PRO A 1 71 ? 12.613 -10.763 -24.781 1.00 79.94 71 PRO A CA 1
ATOM 571 C C . PRO A 1 71 ? 12.873 -9.310 -25.184 1.00 79.94 71 PRO A C 1
ATOM 573 O O . PRO A 1 71 ? 13.822 -9.054 -25.921 1.00 79.94 71 PRO A O 1
ATOM 576 N N . TYR A 1 72 ? 12.107 -8.353 -24.651 1.00 79.12 72 TYR A N 1
ATOM 577 C CA . TYR A 1 72 ? 12.332 -6.929 -24.909 1.00 79.12 72 TYR A CA 1
ATOM 578 C C . TYR A 1 72 ? 13.721 -6.466 -24.447 1.00 79.12 72 TYR A C 1
ATOM 580 O O . TYR A 1 72 ? 14.442 -5.787 -25.184 1.00 79.12 72 TYR A O 1
ATOM 588 N N . LEU A 1 73 ? 14.133 -6.883 -23.247 1.00 75.50 73 LEU A N 1
ATOM 589 C CA . LEU A 1 73 ? 15.460 -6.575 -22.717 1.00 75.50 73 LEU A CA 1
ATOM 590 C C . LEU A 1 73 ? 16.573 -7.234 -23.539 1.00 75.50 73 LEU A C 1
ATOM 592 O O . LEU A 1 73 ? 17.591 -6.592 -23.790 1.00 75.50 73 LEU A O 1
ATOM 596 N N . ARG A 1 74 ? 16.375 -8.474 -24.008 1.00 74.44 74 ARG A N 1
ATOM 597 C CA . ARG A 1 74 ? 17.349 -9.172 -24.867 1.00 74.44 74 ARG A CA 1
ATOM 598 C C . ARG A 1 74 ? 17.559 -8.464 -26.203 1.00 74.44 74 ARG A C 1
ATOM 600 O O . ARG A 1 74 ? 18.701 -8.305 -26.616 1.00 74.44 74 ARG A O 1
ATOM 607 N N . ILE A 1 75 ? 16.479 -8.020 -26.847 1.00 80.38 75 ILE A N 1
ATOM 608 C CA . ILE A 1 75 ? 16.542 -7.309 -28.133 1.00 80.38 75 ILE A CA 1
ATOM 609 C C . ILE A 1 75 ? 17.229 -5.945 -27.971 1.00 80.38 75 ILE A C 1
ATOM 611 O O . ILE A 1 75 ? 18.028 -5.557 -28.815 1.00 80.38 75 ILE A O 1
ATOM 615 N N . THR A 1 76 ? 16.946 -5.232 -26.878 1.00 78.81 76 THR A N 1
ATOM 616 C CA . THR A 1 76 ? 17.416 -3.849 -26.683 1.00 78.81 76 THR A CA 1
ATOM 617 C C . THR A 1 76 ? 18.849 -3.768 -26.152 1.00 78.81 76 THR A C 1
ATOM 619 O O . THR A 1 76 ? 19.603 -2.889 -26.557 1.00 78.81 76 THR A O 1
ATOM 622 N N . TYR A 1 77 ? 19.235 -4.665 -25.238 1.00 74.44 77 TYR A N 1
ATOM 623 C CA . TYR A 1 77 ? 20.515 -4.580 -24.522 1.00 74.44 77 TYR A CA 1
ATOM 624 C C . TYR A 1 77 ? 21.550 -5.634 -24.948 1.00 74.44 77 TYR A C 1
ATOM 626 O O . TYR A 1 77 ? 22.680 -5.574 -24.470 1.00 74.44 77 TYR A O 1
ATOM 634 N N . GLY A 1 78 ? 21.210 -6.564 -25.853 1.00 64.44 78 GLY A N 1
ATOM 635 C CA . GLY A 1 78 ? 22.135 -7.449 -26.589 1.00 64.44 78 GLY A CA 1
ATOM 636 C C . GLY A 1 78 ? 22.856 -8.537 -25.776 1.00 64.44 78 GLY A C 1
ATOM 637 O O . GLY A 1 78 ? 23.011 -9.654 -26.254 1.00 64.44 78 GLY A O 1
ATOM 638 N N . PHE A 1 79 ? 23.253 -8.254 -24.537 1.00 59.53 79 PHE A N 1
ATOM 639 C CA . PHE A 1 79 ? 23.829 -9.190 -23.576 1.00 59.53 79 PHE A CA 1
ATOM 640 C C . PHE A 1 79 ? 23.454 -8.750 -22.166 1.00 59.53 79 PHE A C 1
ATOM 642 O O . PHE A 1 79 ? 24.106 -7.909 -21.551 1.00 59.53 79 PHE A O 1
ATOM 649 N N . THR A 1 80 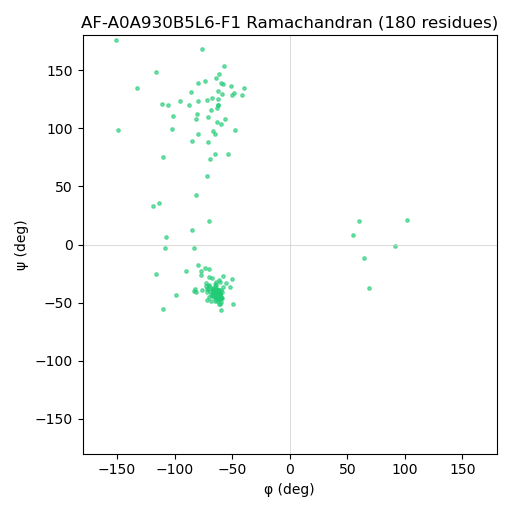? 22.430 -9.375 -21.605 1.00 51.81 80 THR A N 1
ATOM 650 C CA . THR A 1 80 ? 22.245 -9.373 -20.159 1.00 51.81 80 THR A CA 1
ATOM 651 C C . THR A 1 80 ? 22.726 -10.723 -19.658 1.00 51.81 80 THR A C 1
ATOM 653 O O . THR A 1 80 ? 22.054 -11.726 -19.890 1.00 51.81 80 THR A O 1
ATOM 656 N N . ARG A 1 81 ? 23.861 -10.761 -18.934 1.00 49.19 81 ARG A N 1
ATOM 657 C CA . ARG A 1 81 ? 24.029 -11.759 -17.855 1.00 49.19 81 ARG A CA 1
ATOM 658 C C . ARG A 1 81 ? 22.682 -11.848 -17.148 1.00 49.19 81 ARG A C 1
ATOM 660 O O . ARG A 1 81 ? 22.116 -10.787 -16.924 1.00 49.19 81 ARG A O 1
ATOM 667 N N . ASP A 1 82 ? 22.165 -13.035 -16.856 1.00 54.00 82 ASP A N 1
ATOM 668 C CA . ASP A 1 82 ? 20.840 -13.243 -16.259 1.00 54.00 82 ASP A CA 1
ATOM 669 C C . ASP A 1 82 ? 20.639 -12.427 -14.956 1.00 54.00 82 ASP A C 1
ATOM 671 O O . ASP A 1 82 ? 20.746 -12.945 -13.849 1.00 54.00 82 ASP A O 1
ATOM 675 N N . VAL A 1 83 ? 20.362 -11.119 -15.058 1.00 52.44 83 VAL A N 1
ATOM 676 C CA . VAL A 1 83 ? 20.096 -10.221 -13.918 1.00 52.44 83 VAL A CA 1
ATOM 677 C C . VAL A 1 83 ? 18.735 -10.580 -13.309 1.00 52.44 83 VAL A C 1
ATOM 679 O O . VAL A 1 83 ? 18.473 -10.347 -12.133 1.00 52.44 83 VAL A O 1
ATOM 682 N N . ILE A 1 84 ? 17.888 -11.244 -14.098 1.00 53.38 84 ILE A N 1
ATOM 683 C CA . ILE A 1 84 ? 16.704 -11.971 -13.654 1.00 53.38 84 ILE A CA 1
ATOM 684 C C . ILE A 1 84 ? 17.007 -13.458 -13.862 1.00 53.38 84 ILE A C 1
ATOM 686 O O . ILE A 1 84 ? 16.556 -14.085 -14.815 1.00 53.38 84 ILE A O 1
ATOM 690 N N . ALA A 1 85 ? 17.834 -14.023 -12.982 1.00 59.88 85 ALA A N 1
ATOM 691 C CA . ALA A 1 85 ? 17.983 -15.471 -12.882 1.00 59.88 85 ALA A CA 1
ATOM 692 C C . ALA A 1 85 ? 16.608 -16.110 -12.604 1.00 59.88 85 ALA A C 1
ATOM 694 O O . ALA A 1 85 ? 15.738 -15.476 -11.998 1.00 59.88 85 ALA A O 1
ATOM 695 N N . GLN A 1 86 ? 16.400 -17.373 -12.994 1.00 60.78 86 GLN A N 1
ATOM 696 C CA . GLN A 1 86 ? 15.157 -18.114 -12.703 1.00 60.78 86 GLN A CA 1
ATOM 697 C C . GLN A 1 86 ? 14.758 -18.048 -11.217 1.00 60.78 86 GLN A C 1
ATOM 699 O O . GLN A 1 86 ? 13.572 -18.029 -10.892 1.00 60.78 86 GLN A O 1
ATOM 704 N N . SER A 1 87 ? 15.738 -17.926 -10.318 1.00 61.31 87 SER A N 1
ATOM 705 C CA . SER A 1 87 ? 15.528 -17.695 -8.887 1.00 61.31 87 SER A CA 1
ATOM 706 C C . SER A 1 87 ? 14.733 -16.419 -8.581 1.00 61.31 87 SER A C 1
ATOM 708 O O . SER A 1 87 ? 13.894 -16.432 -7.687 1.00 61.31 87 SER A O 1
ATOM 710 N N . ASN A 1 88 ? 14.921 -15.338 -9.341 1.00 68.88 88 ASN A N 1
ATOM 711 C CA . ASN A 1 88 ? 14.184 -14.088 -9.160 1.00 68.88 88 ASN A CA 1
ATOM 712 C C . ASN A 1 88 ? 12.716 -14.227 -9.602 1.00 68.88 88 ASN A C 1
ATOM 714 O O . ASN A 1 88 ? 11.815 -13.756 -8.913 1.00 68.88 88 ASN A O 1
ATOM 718 N N . LEU A 1 89 ? 12.449 -14.959 -10.692 1.00 71.69 89 LEU A N 1
ATOM 719 C CA . LEU A 1 89 ? 11.075 -15.275 -11.113 1.00 71.69 89 LEU A CA 1
ATOM 720 C C . LEU A 1 89 ? 10.346 -16.133 -10.069 1.00 71.69 89 LEU A C 1
ATOM 722 O O . LEU A 1 89 ? 9.179 -15.879 -9.768 1.00 71.69 89 LEU A O 1
ATOM 726 N N . ILE A 1 90 ? 11.045 -17.102 -9.469 1.00 73.94 90 ILE A N 1
ATOM 727 C CA . ILE A 1 90 ? 10.506 -17.929 -8.381 1.00 73.94 90 ILE A CA 1
ATOM 728 C C . ILE A 1 90 ? 10.173 -17.058 -7.164 1.00 73.94 90 ILE A C 1
ATOM 730 O O . ILE A 1 90 ? 9.059 -17.146 -6.649 1.00 73.94 90 ILE A O 1
ATOM 734 N N . ILE A 1 91 ? 11.077 -16.167 -6.746 1.00 76.75 91 ILE A N 1
ATOM 735 C CA . ILE A 1 91 ? 10.847 -15.261 -5.608 1.00 76.75 91 ILE A CA 1
ATOM 736 C C . ILE A 1 91 ? 9.662 -14.318 -5.877 1.00 76.75 91 ILE A C 1
ATOM 738 O O . ILE A 1 91 ? 8.806 -14.161 -5.005 1.00 76.75 91 ILE A O 1
ATOM 742 N N . MET A 1 92 ? 9.547 -13.748 -7.082 1.00 77.81 92 MET A N 1
ATOM 743 C CA . MET A 1 92 ? 8.404 -12.902 -7.452 1.00 77.81 92 MET A CA 1
ATOM 744 C C . MET A 1 92 ? 7.082 -13.678 -7.446 1.00 77.81 92 MET A C 1
ATOM 746 O O . MET A 1 92 ? 6.075 -13.174 -6.950 1.00 77.81 92 MET A O 1
ATOM 750 N N . SER A 1 93 ? 7.080 -14.924 -7.926 1.00 76.56 93 SER A N 1
ATOM 751 C CA . SER A 1 93 ? 5.889 -15.782 -7.887 1.00 76.56 93 SER A CA 1
ATOM 752 C C . SER A 1 93 ? 5.475 -16.138 -6.451 1.00 76.56 93 SER A C 1
ATOM 754 O O . SER A 1 93 ? 4.296 -16.056 -6.105 1.00 76.56 93 SER A O 1
ATOM 756 N N . LEU A 1 94 ? 6.443 -16.442 -5.580 1.00 80.88 94 LEU A N 1
ATOM 757 C CA . LEU A 1 94 ? 6.212 -16.765 -4.173 1.00 80.88 94 LEU A CA 1
ATOM 758 C C . LEU A 1 94 ? 5.682 -15.550 -3.397 1.00 80.88 94 LEU A C 1
ATOM 760 O O . LEU A 1 94 ? 4.754 -15.678 -2.597 1.00 80.88 94 LEU A O 1
ATOM 764 N N . MET A 1 95 ? 6.226 -14.363 -3.674 1.00 78.75 95 MET A N 1
ATOM 765 C CA . MET A 1 95 ? 5.768 -13.102 -3.091 1.00 78.75 95 MET A CA 1
ATOM 766 C C . MET A 1 95 ? 4.303 -12.816 -3.442 1.00 78.75 95 MET A C 1
ATOM 768 O O . MET A 1 95 ? 3.530 -12.441 -2.561 1.00 78.75 95 MET A O 1
ATOM 772 N N . VAL A 1 96 ? 3.900 -13.040 -4.696 1.00 79.50 96 VAL A N 1
ATOM 773 C CA . VAL A 1 96 ? 2.505 -12.886 -5.135 1.00 79.50 96 VAL A CA 1
ATOM 774 C C . VAL A 1 96 ? 1.584 -13.871 -4.413 1.00 79.50 96 VAL A C 1
ATOM 776 O O . VAL A 1 96 ? 0.536 -13.470 -3.913 1.00 79.50 96 VAL A O 1
ATOM 779 N N . VAL A 1 97 ? 1.982 -15.141 -4.293 1.00 78.00 97 VAL A N 1
ATOM 780 C CA . VAL A 1 97 ? 1.202 -16.160 -3.570 1.00 78.00 97 VAL A CA 1
ATOM 781 C C . VAL A 1 97 ? 0.995 -15.759 -2.106 1.00 78.00 97 VAL A C 1
ATOM 783 O O . VAL A 1 97 ? -0.131 -15.811 -1.605 1.00 78.00 97 VAL A O 1
ATOM 786 N N . LEU A 1 98 ? 2.047 -15.290 -1.430 1.00 76.00 98 LEU A N 1
ATOM 787 C CA . LEU A 1 98 ? 1.951 -14.789 -0.058 1.00 76.00 98 LEU A CA 1
ATOM 788 C C . LEU A 1 98 ? 0.990 -13.588 0.038 1.00 76.00 98 LEU A C 1
ATOM 790 O O . LEU A 1 98 ? 0.145 -13.551 0.934 1.00 76.00 98 LEU A O 1
ATOM 794 N N . LEU A 1 99 ? 1.078 -12.647 -0.910 1.00 75.62 99 LEU A N 1
ATOM 795 C CA . LEU A 1 99 ? 0.228 -11.453 -0.990 1.00 75.62 99 LEU A CA 1
ATOM 796 C C . LEU A 1 99 ? -1.260 -11.775 -1.156 1.00 75.62 99 LEU A C 1
ATOM 798 O O . LEU A 1 99 ? -2.092 -11.011 -0.679 1.00 75.62 99 LEU A O 1
ATOM 802 N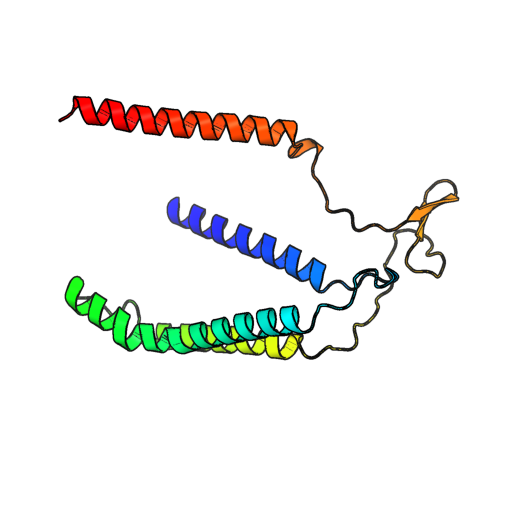 N . VAL A 1 100 ? -1.607 -12.890 -1.802 1.00 76.06 100 VAL A N 1
ATOM 803 C CA . VAL A 1 100 ? -3.000 -13.340 -1.973 1.00 76.06 100 VAL A CA 1
ATOM 804 C C . VAL A 1 100 ? -3.496 -14.106 -0.743 1.00 76.06 100 VAL A C 1
ATOM 806 O O . VAL A 1 100 ? -4.633 -13.924 -0.297 1.00 76.06 100 VAL A O 1
ATOM 809 N N . ILE A 1 101 ? -2.643 -14.947 -0.150 1.00 74.81 101 ILE A N 1
ATOM 810 C CA . ILE A 1 101 ? -3.001 -15.767 1.018 1.00 74.81 101 ILE A CA 1
ATOM 811 C C . ILE A 1 101 ? -3.268 -14.898 2.251 1.00 74.81 101 ILE A C 1
ATOM 813 O O . ILE A 1 101 ? -4.179 -15.195 3.027 1.00 74.81 101 ILE A O 1
ATOM 817 N N . LEU A 1 102 ? -2.494 -13.830 2.443 1.00 72.25 102 LEU A N 1
ATOM 818 C CA . LEU A 1 102 ? -2.577 -12.967 3.621 1.00 72.25 102 LEU A CA 1
ATOM 819 C C . LEU A 1 102 ? -3.976 -12.318 3.781 1.00 72.25 102 LEU A C 1
ATOM 821 O O . LEU A 1 102 ? -4.636 -12.598 4.786 1.00 72.25 102 LEU A O 1
ATOM 825 N N . PRO A 1 103 ? -4.532 -11.573 2.805 1.00 69.25 103 PRO A N 1
ATOM 826 C CA . PRO A 1 103 ? -5.898 -11.054 2.892 1.00 69.25 103 PRO A CA 1
ATOM 827 C C . PRO A 1 103 ? -6.953 -12.170 2.923 1.00 69.25 103 PRO A C 1
ATOM 829 O O . PRO A 1 103 ? -7.959 -12.032 3.617 1.00 69.25 103 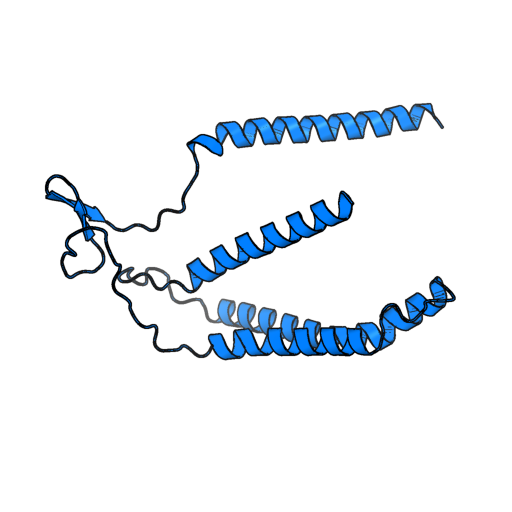PRO A O 1
ATOM 832 N N . SER A 1 104 ? -6.718 -13.313 2.264 1.00 69.38 104 SER A N 1
ATOM 833 C CA . SER A 1 104 ? -7.639 -14.457 2.336 1.00 69.38 104 SER A CA 1
ATOM 834 C C . SER A 1 104 ? -7.730 -15.069 3.741 1.00 69.38 104 SER A C 1
ATOM 836 O O . SER A 1 104 ? -8.801 -15.551 4.120 1.00 69.38 104 SER A O 1
ATOM 838 N N . ARG A 1 105 ? -6.636 -15.070 4.515 1.00 64.56 105 ARG A N 1
ATOM 839 C CA . ARG A 1 105 ? -6.610 -15.589 5.890 1.00 64.56 105 ARG A CA 1
ATOM 840 C C . ARG A 1 105 ? -7.139 -14.592 6.910 1.00 64.56 105 ARG A C 1
ATOM 842 O O . ARG A 1 105 ? -7.896 -14.998 7.786 1.00 64.56 105 ARG A O 1
ATOM 849 N N . TYR A 1 106 ? -6.801 -13.312 6.774 1.00 60.38 106 TYR A N 1
ATOM 850 C CA . TYR A 1 106 ? -7.280 -12.263 7.681 1.00 60.38 106 TYR A CA 1
ATOM 851 C C . TYR A 1 106 ? -8.717 -11.797 7.379 1.00 60.38 106 TYR A C 1
ATOM 853 O O . TYR A 1 106 ? -9.367 -11.232 8.255 1.00 60.38 106 TYR A O 1
ATOM 861 N N . GLY A 1 107 ? -9.253 -12.077 6.185 1.00 58.56 107 GLY A N 1
ATOM 862 C CA . GLY A 1 107 ? -10.656 -11.819 5.835 1.00 58.56 107 GLY A CA 1
ATOM 863 C C . GLY A 1 107 ? -11.659 -12.782 6.488 1.00 58.56 107 GLY A C 1
ATOM 864 O O . GLY A 1 107 ? -12.838 -12.450 6.613 1.00 58.56 107 GLY A O 1
ATOM 865 N N . LYS A 1 108 ? -11.214 -13.960 6.951 1.00 50.44 108 LYS A N 1
ATOM 866 C CA . LYS A 1 108 ? -12.039 -14.854 7.775 1.00 50.44 108 LYS A CA 1
ATOM 867 C C . LYS A 1 108 ? -12.020 -14.323 9.202 1.00 50.44 108 LYS A C 1
ATOM 869 O O . LYS A 1 108 ? -11.080 -14.580 9.946 1.00 50.44 108 LYS A O 1
ATOM 874 N N . GLY A 1 109 ? -13.045 -13.537 9.533 1.00 51.31 109 GLY A N 1
ATOM 875 C CA . GLY A 1 109 ? -13.216 -12.876 10.822 1.00 51.31 109 GLY A CA 1
ATOM 876 C C . GLY A 1 109 ? -12.986 -13.829 11.985 1.00 51.31 109 GLY A C 1
ATOM 877 O O . GLY A 1 109 ? -13.874 -14.590 12.364 1.00 51.31 109 GLY A O 1
ATOM 878 N N . GLN A 1 110 ? -11.787 -13.778 12.559 1.00 49.59 110 GLN A N 1
ATOM 879 C CA . GLN A 1 110 ? -11.564 -14.378 13.859 1.00 49.59 110 GLN A CA 1
ATOM 880 C C . GLN A 1 110 ? -12.423 -13.620 14.874 1.00 49.59 110 GLN A C 1
ATOM 882 O O . GLN A 1 110 ? -12.584 -12.401 14.727 1.00 49.59 110 GLN A O 1
ATOM 887 N N . PRO A 1 111 ? -12.994 -14.302 15.883 1.00 46.66 111 PRO A N 1
ATOM 888 C CA . PRO A 1 111 ? -13.704 -13.628 16.956 1.00 46.66 111 PRO A CA 1
ATOM 889 C C . PRO A 1 111 ? -12.734 -12.631 17.585 1.00 46.66 111 PRO A C 1
ATOM 891 O O . PRO A 1 111 ? -11.742 -13.002 18.211 1.00 46.66 111 PRO A O 1
ATOM 894 N N . LYS A 1 112 ? -12.984 -11.349 17.314 1.00 52.06 112 LYS A N 1
ATOM 895 C CA . LYS A 1 112 ? -12.152 -10.233 17.748 1.00 52.06 112 LYS A CA 1
ATOM 896 C C . LYS A 1 112 ? -12.127 -10.273 19.270 1.00 52.06 112 LYS A C 1
ATOM 898 O O . LYS A 1 112 ? -13.126 -9.951 19.912 1.00 52.06 112 LYS A O 1
ATOM 903 N N . ARG A 1 113 ? -11.014 -10.750 19.837 1.00 42.84 113 ARG A N 1
ATOM 904 C CA . ARG A 1 113 ? -10.812 -10.819 21.283 1.00 42.84 113 ARG A CA 1
ATOM 905 C C . ARG A 1 113 ? -10.830 -9.383 21.791 1.00 42.84 113 ARG A C 1
ATOM 907 O O . ARG A 1 113 ? -9.900 -8.625 21.538 1.00 42.84 113 ARG A O 1
ATOM 914 N N . LYS A 1 114 ? -11.935 -9.012 22.434 1.00 48.16 114 LYS A N 1
ATOM 915 C CA . LYS A 1 114 ? -12.114 -7.721 23.092 1.00 48.16 114 LYS A CA 1
ATOM 916 C C . LYS A 1 114 ? -11.146 -7.699 24.269 1.00 48.16 114 LYS A C 1
ATOM 918 O O . LYS A 1 114 ? -11.396 -8.345 25.281 1.00 48.16 114 LYS A O 1
ATOM 923 N N . VAL A 1 115 ? -9.991 -7.074 24.084 1.00 47.00 115 VAL A N 1
ATOM 924 C CA . VAL A 1 115 ? -9.073 -6.799 25.188 1.00 47.00 115 VAL A CA 1
ATOM 925 C C . VAL A 1 115 ? -9.512 -5.463 25.753 1.00 47.00 115 VAL A C 1
ATOM 927 O O . VAL A 1 115 ? -9.571 -4.486 25.006 1.00 47.00 115 VAL A O 1
ATOM 930 N N . GLY A 1 116 ? -9.882 -5.452 27.033 1.00 47.06 116 GLY A N 1
ATOM 931 C CA . GLY A 1 116 ? -10.246 -4.214 27.702 1.00 47.06 116 GLY A CA 1
ATOM 932 C C . GLY A 1 116 ? -9.081 -3.240 27.676 1.00 47.06 116 GLY A C 1
ATOM 933 O O . GLY A 1 116 ? -7.917 -3.646 27.770 1.00 47.06 116 GLY A O 1
ATOM 934 N N . ALA A 1 117 ? -9.383 -1.968 27.440 1.00 52.56 117 ALA A N 1
ATOM 935 C CA . ALA A 1 117 ? -8.358 -0.948 27.338 1.00 52.56 117 ALA A CA 1
ATOM 936 C C . ALA A 1 117 ? -7.647 -0.855 28.694 1.00 52.56 117 ALA A C 1
ATOM 938 O O . ALA A 1 117 ? -8.268 -0.548 29.710 1.00 52.56 117 ALA A O 1
ATOM 939 N N . LEU A 1 118 ? -6.343 -1.151 28.723 1.00 52.75 118 LEU A N 1
ATOM 940 C CA . LEU A 1 118 ? -5.509 -0.948 29.906 1.00 52.75 118 LEU A CA 1
ATOM 941 C C . LEU A 1 118 ? -5.315 0.557 30.083 1.00 52.75 118 LEU A C 1
ATOM 943 O O . LEU A 1 118 ? -4.405 1.172 29.530 1.00 52.75 118 LEU A O 1
ATOM 947 N N . LEU A 1 119 ? -6.257 1.152 30.797 1.00 55.72 119 LEU A N 1
ATOM 948 C CA . LEU A 1 119 ? -6.255 2.553 31.150 1.00 55.72 119 LEU A CA 1
ATOM 949 C C . LEU A 1 119 ? -5.327 2.750 32.340 1.00 55.72 119 LEU A C 1
ATOM 951 O O . LEU A 1 119 ? -5.318 1.942 33.264 1.00 55.72 119 LEU A O 1
ATOM 955 N N . ALA A 1 120 ? -4.541 3.825 32.333 1.00 54.59 120 ALA A N 1
ATOM 956 C CA . ALA A 1 120 ? -3.592 4.141 33.403 1.00 54.59 120 ALA A CA 1
ATOM 957 C C . ALA A 1 120 ? -4.275 4.565 34.731 1.00 54.59 120 ALA A C 1
ATOM 959 O O . ALA A 1 120 ? -3.647 5.206 35.569 1.00 54.59 120 ALA A O 1
ATOM 960 N N . GLY A 1 121 ? -5.555 4.226 34.924 1.00 55.50 121 GLY A N 1
ATOM 961 C CA . GLY A 1 121 ? -6.380 4.556 36.084 1.00 55.50 121 GLY A CA 1
ATOM 962 C C . GLY A 1 121 ? -7.463 3.501 36.335 1.00 55.50 121 GLY A C 1
ATOM 963 O O . GLY A 1 121 ? -7.609 2.546 35.571 1.00 55.50 121 GLY A O 1
ATOM 964 N N . VAL A 1 122 ? -8.225 3.668 37.422 1.00 53.09 122 VAL A N 1
ATOM 965 C CA . VAL A 1 122 ? -9.331 2.760 37.770 1.00 53.09 122 VAL A CA 1
ATOM 966 C C . VAL A 1 122 ? -10.384 2.815 36.666 1.00 53.09 122 VAL A C 1
ATOM 968 O O . VAL A 1 122 ? -10.921 3.875 36.342 1.00 53.09 122 VAL A O 1
ATOM 971 N N . ASN A 1 123 ? -10.626 1.657 36.064 1.00 53.72 123 ASN A N 1
ATOM 972 C CA . ASN A 1 123 ? -11.531 1.481 34.943 1.00 53.72 123 ASN A CA 1
ATOM 973 C C . ASN A 1 123 ? -12.967 1.425 35.478 1.00 53.72 123 ASN A C 1
ATOM 975 O O . ASN A 1 123 ? -13.275 0.584 36.324 1.00 53.72 123 ASN A O 1
ATOM 979 N N . MET A 1 124 ? -13.851 2.303 35.006 1.00 50.81 124 MET A N 1
ATOM 980 C CA . MET A 1 124 ? -15.214 2.447 35.538 1.00 50.81 124 MET A CA 1
ATOM 981 C C . MET A 1 124 ? -16.172 1.382 34.963 1.00 50.81 124 MET A C 1
ATOM 983 O O . MET A 1 124 ? -17.276 1.693 34.530 1.00 50.81 124 MET A O 1
ATOM 987 N N . GLY A 1 125 ? -15.716 0.126 34.863 1.00 53.19 125 GLY A N 1
ATOM 988 C CA . GLY A 1 125 ? -16.482 -1.031 34.370 1.00 53.19 125 GLY A CA 1
ATOM 989 C C . GLY A 1 125 ? -16.919 -0.993 32.895 1.00 53.19 125 GLY A C 1
ATOM 990 O O . GLY A 1 125 ? -17.331 -2.024 32.372 1.00 53.19 125 GLY A O 1
ATOM 991 N N . ASP A 1 126 ? -16.804 0.154 32.221 1.00 54.12 126 ASP A N 1
ATOM 992 C CA . ASP A 1 126 ? -17.260 0.382 30.841 1.00 54.12 126 ASP A CA 1
ATOM 993 C C . ASP A 1 126 ? -16.104 0.481 29.824 1.00 54.12 126 ASP A C 1
ATOM 995 O O . ASP A 1 126 ? -16.342 0.778 28.664 1.00 54.12 126 ASP A O 1
ATOM 999 N N . ASP A 1 127 ? -14.838 0.231 30.196 1.00 54.25 127 ASP A N 1
ATOM 1000 C CA . ASP A 1 127 ? -13.670 0.231 29.274 1.00 54.25 127 ASP A CA 1
ATOM 1001 C C . ASP A 1 127 ? -13.461 1.533 28.453 1.00 54.25 127 ASP A C 1
ATOM 1003 O O . ASP A 1 127 ? -12.634 1.586 27.539 1.00 54.25 127 ASP A O 1
ATOM 1007 N N . ARG A 1 128 ? -14.227 2.587 28.758 1.00 53.59 128 ARG A N 1
ATOM 1008 C CA . ARG A 1 128 ? -14.350 3.833 27.981 1.00 53.59 128 ARG A CA 1
ATOM 1009 C C . ARG A 1 128 ? -13.861 5.068 28.718 1.00 53.59 128 ARG A C 1
ATOM 1011 O O . ARG A 1 128 ? -13.487 6.042 28.072 1.00 53.59 128 ARG A O 1
ATOM 1018 N N . ASN A 1 129 ? -13.889 5.027 30.046 1.00 57.41 129 ASN A N 1
ATOM 1019 C CA . ASN A 1 129 ? -13.616 6.160 30.914 1.00 57.41 129 ASN A CA 1
ATOM 1020 C C . ASN A 1 129 ? -12.650 5.721 32.013 1.00 57.41 129 ASN A C 1
ATOM 1022 O O . ASN A 1 129 ? -12.844 4.672 32.634 1.00 57.41 129 ASN A O 1
ATOM 1026 N N . TYR A 1 130 ? -11.636 6.540 32.270 1.00 58.47 130 TYR A N 1
ATOM 1027 C CA . TYR A 1 130 ? -10.750 6.367 33.416 1.00 58.47 130 TYR A CA 1
ATOM 1028 C C . TYR A 1 130 ? -10.884 7.567 34.352 1.00 58.47 130 TYR A C 1
ATOM 1030 O O . TYR A 1 130 ? -11.154 8.685 33.905 1.00 58.47 130 TYR A O 1
ATOM 1038 N N . HIS A 1 131 ? -10.703 7.338 35.653 1.00 57.34 131 HIS A N 1
ATOM 1039 C CA . HIS A 1 131 ? -10.638 8.435 36.618 1.00 57.34 131 HIS A CA 1
ATOM 1040 C C . HIS A 1 131 ? -9.357 9.245 36.388 1.00 57.34 131 HIS A C 1
ATOM 1042 O O . HIS A 1 131 ? -8.249 8.730 36.561 1.00 57.34 131 HIS A O 1
ATOM 1048 N N . GLY A 1 132 ? -9.507 10.512 36.001 1.00 61.59 132 GLY A N 1
ATOM 1049 C CA . GLY A 1 132 ? -8.413 11.477 35.991 1.00 61.59 132 GLY A CA 1
ATOM 1050 C C . GLY A 1 132 ? -8.073 11.972 37.400 1.00 61.59 132 GLY A C 1
ATOM 1051 O O . GLY A 1 132 ? -8.824 11.769 38.355 1.00 61.59 132 GLY A O 1
ATOM 1052 N N . ALA A 1 133 ? -6.944 12.668 37.542 1.00 55.97 133 ALA A N 1
ATOM 1053 C CA . ALA A 1 133 ? -6.639 13.378 38.782 1.00 55.97 133 ALA A CA 1
ATOM 10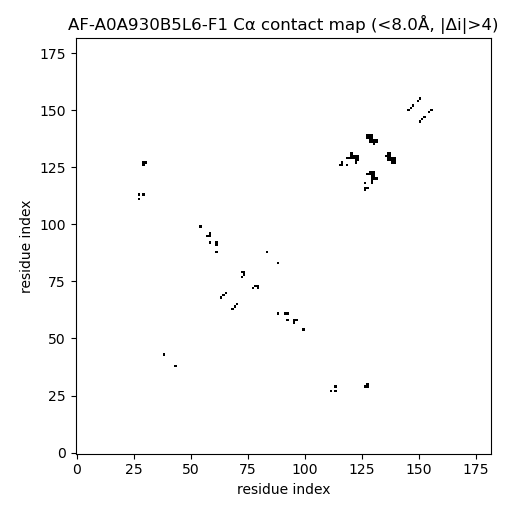54 C C . ALA A 1 133 ? -7.702 14.471 39.021 1.00 55.97 133 ALA A C 1
ATOM 1056 O O . ALA A 1 133 ? -7.873 15.357 38.183 1.00 55.97 133 ALA A O 1
ATOM 1057 N N . GLY A 1 134 ? -8.426 14.386 40.142 1.00 62.44 134 GLY A N 1
ATOM 1058 C CA . GLY A 1 134 ? -9.503 15.321 40.503 1.00 62.44 134 GLY A CA 1
ATOM 1059 C C . GLY A 1 134 ? -10.935 14.825 40.262 1.00 62.44 134 GLY A C 1
ATOM 1060 O O . GLY A 1 134 ? -11.821 15.658 40.135 1.00 62.44 134 GLY A O 1
ATOM 1061 N N . ASP A 1 135 ? -11.159 13.508 40.176 1.00 58.59 135 ASP A N 1
ATOM 1062 C CA . ASP A 1 135 ? -12.489 12.879 40.001 1.00 58.59 135 ASP A CA 1
ATOM 1063 C C . ASP A 1 135 ? -13.242 13.295 38.722 1.00 58.59 135 ASP A C 1
ATOM 1065 O O . ASP A 1 135 ? -14.451 13.134 38.581 1.00 58.59 135 ASP A O 1
ATOM 1069 N N . ASN A 1 136 ? -12.499 13.806 37.739 1.00 56.16 136 ASN A N 1
ATOM 1070 C CA . ASN A 1 136 ? -13.037 14.119 36.425 1.00 56.16 136 ASN A CA 1
ATOM 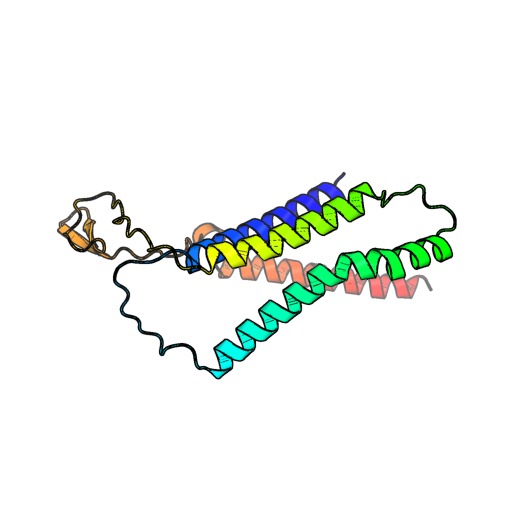1071 C C . ASN A 1 136 ? -13.005 12.873 35.531 1.00 56.16 136 ASN A C 1
ATOM 1073 O O . ASN A 1 136 ? -11.978 12.199 35.401 1.00 56.16 136 ASN A O 1
ATOM 1077 N N . ILE A 1 137 ? -14.142 12.595 34.895 1.00 57.66 137 ILE A N 1
ATOM 1078 C CA . ILE A 1 137 ? -14.335 11.477 33.969 1.00 57.66 137 ILE A CA 1
ATOM 1079 C C . ILE A 1 137 ? -13.756 11.881 32.609 1.00 57.66 137 ILE A C 1
ATOM 1081 O O . ILE A 1 137 ? -14.284 12.781 31.954 1.00 57.66 137 ILE A O 1
ATOM 1085 N N . ILE A 1 138 ? -12.669 11.233 32.182 1.00 58.84 138 ILE A N 1
ATOM 1086 C CA . ILE A 1 138 ? -12.010 11.532 30.903 1.00 58.84 138 ILE A CA 1
ATOM 1087 C C . ILE A 1 138 ? -12.331 10.410 29.900 1.00 58.84 138 ILE A C 1
ATOM 1089 O O . ILE A 1 138 ? -11.978 9.254 30.163 1.00 58.84 138 ILE A O 1
ATOM 1093 N N . PRO A 1 139 ? -12.980 10.717 28.758 1.00 57.16 139 PRO A N 1
ATOM 1094 C CA . PRO A 1 139 ? -13.268 9.726 27.730 1.00 57.16 139 PRO A CA 1
ATOM 1095 C C . PRO A 1 139 ? -12.002 9.344 26.958 1.00 57.16 139 PRO A C 1
ATOM 1097 O O . PRO A 1 139 ? -11.157 10.179 26.623 1.00 57.16 139 PRO A O 1
ATOM 1100 N N . VAL A 1 140 ? -11.879 8.059 26.648 1.00 54.41 140 VAL A N 1
ATOM 1101 C CA . VAL A 1 140 ? -10.720 7.484 25.961 1.00 54.41 140 VAL A CA 1
ATOM 1102 C C . VAL A 1 140 ? -10.896 7.646 24.461 1.00 54.41 140 VAL A C 1
ATOM 1104 O O . VAL A 1 140 ? -11.433 6.785 23.767 1.00 54.41 140 VAL A O 1
ATOM 1107 N N . GLU A 1 141 ? -10.429 8.773 23.941 1.00 53.56 141 GLU A N 1
ATOM 1108 C CA . GLU A 1 141 ? -10.348 8.989 22.504 1.00 53.56 141 GLU A CA 1
ATOM 1109 C C . GLU A 1 141 ? -8.945 8.635 22.004 1.00 53.56 141 GLU A C 1
ATOM 1111 O O . GLU A 1 141 ? -7.947 9.219 22.429 1.00 53.56 141 GLU A O 1
ATOM 1116 N N . LEU A 1 142 ? -8.852 7.710 21.040 1.00 49.78 142 LEU A N 1
ATOM 1117 C CA . LEU A 1 142 ? -7.652 7.536 20.212 1.00 49.78 142 LEU A CA 1
ATOM 1118 C C . LEU A 1 142 ? -7.524 8.758 19.293 1.00 49.78 142 LEU A C 1
ATOM 1120 O O . LEU A 1 142 ? -7.794 8.709 18.090 1.00 49.78 142 LEU A O 1
ATOM 1124 N N . ARG A 1 143 ? -7.133 9.889 19.878 1.00 47.38 143 ARG A N 1
ATOM 1125 C CA . ARG A 1 143 ? -6.762 11.083 19.132 1.00 47.38 143 ARG A CA 1
ATOM 1126 C C . ARG A 1 143 ? -5.475 10.755 18.392 1.00 47.38 143 ARG A C 1
ATOM 1128 O O . ARG A 1 143 ? -4.497 10.276 18.963 1.00 47.38 143 ARG A O 1
ATOM 1135 N N . ASN A 1 144 ? -5.494 10.962 17.081 1.00 52.09 144 ASN A N 1
ATOM 1136 C CA . ASN A 1 144 ? -4.283 10.863 16.286 1.00 52.09 144 ASN A CA 1
ATOM 1137 C C . ASN A 1 144 ? -3.294 11.888 16.869 1.00 52.09 144 ASN A C 1
ATOM 1139 O O . ASN A 1 144 ? -3.684 13.035 17.082 1.00 52.09 144 ASN A O 1
ATOM 1143 N N . TRP A 1 145 ? -2.059 11.482 17.175 1.00 49.66 145 TRP A N 1
ATOM 1144 C CA . TRP A 1 145 ? -1.042 12.412 17.669 1.00 49.66 145 TRP A CA 1
ATOM 1145 C C . TRP A 1 145 ? -0.730 13.409 16.554 1.00 49.66 145 TRP A C 1
ATOM 1147 O O . TRP A 1 145 ? 0.066 13.138 15.654 1.00 49.66 145 TRP A O 1
ATOM 1157 N N . TYR A 1 146 ? -1.393 14.556 16.592 1.00 52.81 146 TYR A N 1
ATOM 1158 C CA . TYR A 1 146 ? -1.009 15.708 15.806 1.00 52.81 146 TYR A CA 1
ATOM 1159 C C . TYR A 1 146 ? 0.111 16.378 16.584 1.00 52.81 146 TYR A C 1
ATOM 1161 O O . TYR A 1 146 ? -0.102 16.920 17.663 1.00 52.81 146 TYR A O 1
ATOM 1169 N N . MET A 1 147 ? 1.338 16.272 16.074 1.00 58.00 147 MET A N 1
ATOM 1170 C CA . MET A 1 147 ? 2.480 17.015 16.603 1.00 58.00 147 MET A CA 1
ATOM 1171 C C . MET A 1 147 ? 2.316 18.488 16.216 1.00 58.00 147 MET A C 1
ATOM 1173 O O . MET A 1 147 ? 3.143 19.020 15.495 1.00 58.00 147 MET A O 1
ATOM 1177 N N . GLU A 1 148 ? 1.233 19.141 16.626 1.00 63.41 148 GLU A N 1
ATOM 1178 C CA . GLU A 1 148 ? 0.886 20.514 16.235 1.00 63.41 148 GLU A CA 1
ATOM 1179 C C . GLU A 1 148 ? 1.983 21.521 16.605 1.00 63.41 148 GLU A C 1
ATOM 1181 O O . GLU A 1 148 ? 2.187 22.526 15.929 1.00 63.41 148 GLU A O 1
ATOM 1186 N N . GLU A 1 149 ? 2.765 21.213 17.634 1.00 66.31 149 GLU A N 1
ATOM 1187 C CA . GLU A 1 149 ? 3.876 22.045 18.084 1.00 66.31 149 GLU A CA 1
ATOM 1188 C C . GLU A 1 149 ? 5.066 22.046 17.095 1.00 66.31 149 GLU A C 1
ATOM 1190 O O . GLU A 1 149 ? 5.702 23.084 16.855 1.00 66.31 149 GLU A O 1
ATOM 1195 N N . TRP A 1 150 ? 5.325 20.897 16.455 1.00 61.56 150 TRP A N 1
ATOM 1196 C CA . TRP A 1 150 ? 6.410 20.684 15.480 1.00 61.56 150 TRP A CA 1
ATOM 1197 C C . TRP A 1 150 ? 5.937 20.782 14.019 1.00 61.56 150 TRP A C 1
ATOM 1199 O O . TRP A 1 150 ? 6.570 21.441 13.200 1.00 61.56 150 TRP A O 1
ATOM 1209 N N . PHE A 1 151 ? 4.794 20.175 13.711 1.00 61.56 151 PHE A N 1
ATOM 1210 C CA . PHE A 1 151 ? 4.123 20.086 12.410 1.00 61.56 151 PHE A CA 1
ATOM 1211 C C . PHE A 1 151 ? 2.792 20.848 12.397 1.00 61.56 151 PHE A C 1
ATOM 1213 O O . PHE A 1 151 ? 1.821 20.434 11.765 1.00 61.56 151 PHE A O 1
ATOM 1220 N N . GLY A 1 152 ? 2.729 21.973 13.105 1.00 70.38 152 GLY A N 1
ATOM 1221 C CA . GLY A 1 152 ? 1.577 22.863 13.054 1.00 70.38 152 GLY A CA 1
ATOM 1222 C C . GLY A 1 152 ? 1.314 23.329 11.629 1.00 70.38 152 GLY A C 1
ATOM 1223 O O . GLY A 1 152 ? 2.239 23.681 10.891 1.00 70.38 152 GLY A O 1
ATOM 1224 N N . GLU A 1 153 ? 0.040 23.363 11.252 1.00 71.00 153 GLU A N 1
ATOM 1225 C CA . GLU A 1 153 ? -0.418 23.656 9.894 1.00 71.00 153 GLU A CA 1
ATOM 1226 C C . GLU A 1 153 ? 0.195 24.954 9.340 1.00 71.00 153 GLU A C 1
ATOM 1228 O O . GLU A 1 153 ? 0.597 25.021 8.181 1.00 71.00 153 GLU A O 1
ATOM 1233 N N . ARG A 1 154 ? 0.377 25.964 10.201 1.00 71.62 154 ARG A N 1
ATOM 1234 C CA . ARG A 1 154 ? 1.023 27.236 9.851 1.00 71.62 154 ARG A CA 1
ATOM 1235 C C . ARG A 1 154 ? 2.505 27.083 9.492 1.00 71.62 154 ARG A C 1
ATOM 1237 O O . ARG A 1 154 ? 2.945 27.676 8.512 1.00 71.62 154 ARG A O 1
ATOM 1244 N N . LYS A 1 155 ? 3.271 26.293 10.255 1.00 71.81 155 LYS A N 1
ATOM 1245 C CA . LYS A 1 155 ? 4.706 26.065 10.005 1.00 71.81 155 LYS A CA 1
ATOM 1246 C C . LYS A 1 155 ? 4.918 25.188 8.770 1.00 71.81 155 LYS A C 1
ATOM 1248 O O . LYS A 1 155 ? 5.785 25.492 7.958 1.00 71.81 155 LYS A O 1
ATOM 1253 N N . MET A 1 156 ? 4.090 24.155 8.599 1.00 76.69 156 MET A N 1
ATOM 1254 C CA . MET A 1 156 ? 4.188 23.222 7.472 1.00 76.69 156 MET A CA 1
ATOM 1255 C C . MET A 1 156 ? 3.720 23.842 6.148 1.00 76.69 156 MET A C 1
ATOM 1257 O O . MET A 1 156 ? 4.325 23.598 5.107 1.00 76.69 156 MET A O 1
ATOM 1261 N N . LYS A 1 157 ? 2.695 24.707 6.175 1.00 77.50 157 LYS A N 1
ATOM 1262 C CA . LYS A 1 157 ? 2.298 25.498 4.998 1.00 77.50 157 LYS A CA 1
ATOM 1263 C C . LYS A 1 157 ? 3.388 26.488 4.594 1.00 77.50 157 LYS A C 1
ATOM 1265 O O . LYS A 1 157 ? 3.679 26.613 3.409 1.00 77.50 157 LYS A O 1
ATOM 1270 N N . LEU A 1 158 ? 4.020 27.157 5.562 1.00 79.69 158 LEU A N 1
ATOM 1271 C CA . LEU A 1 158 ? 5.076 28.130 5.282 1.00 79.69 158 LEU A CA 1
ATOM 1272 C C . LEU A 1 158 ? 6.315 27.466 4.659 1.00 79.69 158 LEU A C 1
ATOM 1274 O O . LEU A 1 158 ? 6.816 27.946 3.643 1.00 79.69 158 LEU A O 1
ATOM 1278 N N . SER A 1 159 ? 6.774 26.342 5.220 1.00 82.00 159 SER A N 1
ATOM 1279 C CA . SER A 1 159 ? 7.902 25.591 4.653 1.00 82.00 159 SER A CA 1
ATOM 1280 C C . SER A 1 159 ? 7.561 24.972 3.294 1.00 82.00 159 SER A C 1
ATOM 1282 O O . SER A 1 159 ? 8.386 25.014 2.382 1.00 82.00 159 SER A O 1
ATOM 1284 N N . GLY A 1 160 ? 6.334 24.469 3.121 1.00 81.50 160 GLY A N 1
ATOM 1285 C CA . GLY A 1 160 ? 5.851 23.925 1.852 1.00 81.50 160 GLY A CA 1
ATOM 1286 C C . GLY A 1 160 ? 5.794 24.963 0.728 1.00 81.50 160 GLY A C 1
ATOM 1287 O O . GLY A 1 160 ? 6.265 24.692 -0.378 1.00 81.50 160 GLY A O 1
ATOM 1288 N N . PHE A 1 161 ? 5.281 26.168 1.002 1.00 87.25 161 PHE A N 1
ATOM 1289 C CA . PHE A 1 161 ? 5.246 27.248 0.011 1.00 87.25 161 PHE A CA 1
ATOM 1290 C C . PHE A 1 161 ? 6.639 27.749 -0.359 1.00 87.25 161 PHE A C 1
ATOM 1292 O O . PHE A 1 161 ? 6.903 27.949 -1.543 1.00 87.25 161 PHE A O 1
ATOM 1299 N N . ALA A 1 162 ? 7.543 27.895 0.614 1.00 86.69 162 ALA A N 1
ATOM 1300 C CA . ALA A 1 162 ? 8.925 28.284 0.342 1.00 86.69 162 ALA A CA 1
ATOM 1301 C C . ALA A 1 162 ? 9.632 27.264 -0.570 1.00 86.69 162 ALA A C 1
ATOM 1303 O O . ALA A 1 162 ? 10.295 27.648 -1.533 1.00 86.69 162 ALA A O 1
ATOM 1304 N N . LEU A 1 163 ? 9.433 25.966 -0.315 1.00 88.31 163 LEU A N 1
ATOM 1305 C CA . LEU A 1 163 ? 10.014 24.895 -1.124 1.00 88.31 163 LEU A CA 1
ATOM 1306 C C . LEU A 1 163 ? 9.433 24.864 -2.548 1.00 88.31 163 LEU A C 1
ATOM 1308 O O . LEU A 1 163 ? 10.187 24.776 -3.514 1.00 88.31 163 LEU A O 1
ATOM 1312 N N . CYS A 1 164 ? 8.109 24.991 -2.694 1.00 85.25 164 CYS A N 1
ATOM 1313 C CA . CYS A 1 164 ? 7.469 25.049 -4.013 1.00 85.25 164 CYS A CA 1
ATOM 1314 C C . CYS A 1 164 ? 7.947 26.260 -4.818 1.00 85.25 164 CYS A C 1
ATOM 1316 O O . CYS A 1 164 ? 8.267 26.129 -5.997 1.00 85.25 164 CYS A O 1
ATOM 1318 N N . MET A 1 165 ? 8.041 27.426 -4.175 1.00 90.00 165 MET A N 1
ATOM 1319 C CA . MET A 1 165 ? 8.520 28.648 -4.813 1.00 90.00 165 MET A CA 1
ATOM 1320 C C . MET A 1 165 ? 9.972 28.485 -5.283 1.00 90.00 165 MET A C 1
ATOM 1322 O O . MET A 1 165 ? 10.278 28.804 -6.429 1.00 90.00 165 MET A O 1
ATOM 1326 N N . ALA A 1 166 ? 10.843 27.897 -4.457 1.00 88.25 166 ALA A N 1
ATOM 1327 C CA . ALA A 1 166 ? 12.220 27.593 -4.839 1.00 88.25 166 ALA A CA 1
ATOM 1328 C C . ALA A 1 166 ? 12.300 26.627 -6.036 1.00 88.25 166 ALA A C 1
ATOM 1330 O O . ALA A 1 166 ? 13.053 26.884 -6.973 1.00 88.25 166 ALA A O 1
ATOM 1331 N N . CYS A 1 167 ? 11.499 25.556 -6.059 1.00 86.44 167 CYS A N 1
ATOM 1332 C CA . CYS A 1 167 ? 11.448 24.632 -7.197 1.00 86.44 167 CYS A CA 1
ATOM 1333 C C . CYS A 1 167 ? 11.004 25.320 -8.495 1.00 86.44 167 CYS A C 1
ATOM 1335 O O . CYS A 1 167 ? 11.618 25.087 -9.537 1.00 86.44 167 CYS A O 1
ATOM 1337 N N . ILE A 1 168 ? 9.990 26.189 -8.429 1.00 90.06 168 ILE A N 1
ATOM 1338 C CA . ILE A 1 168 ? 9.510 26.958 -9.586 1.00 90.06 168 ILE A CA 1
ATOM 1339 C C . ILE A 1 168 ? 10.606 27.901 -10.092 1.00 90.06 168 ILE A C 1
ATOM 1341 O O . ILE A 1 168 ? 10.875 27.931 -11.291 1.00 90.06 168 ILE A O 1
ATOM 1345 N N . PHE A 1 169 ? 11.289 28.625 -9.199 1.00 88.62 169 PHE A N 1
ATOM 1346 C CA . PHE A 1 169 ? 12.393 29.510 -9.582 1.00 88.62 169 PHE A CA 1
ATOM 1347 C C . PHE A 1 169 ? 13.559 28.750 -10.216 1.00 88.62 169 PHE A C 1
ATOM 1349 O O . PHE A 1 169 ? 14.102 29.201 -11.222 1.00 88.62 169 PHE A O 1
ATOM 1356 N N . ILE A 1 170 ? 13.916 27.581 -9.680 1.00 86.88 170 ILE A N 1
ATOM 1357 C CA . ILE A 1 170 ? 14.960 26.724 -10.254 1.00 86.88 170 ILE A CA 1
ATOM 1358 C C . ILE A 1 170 ? 14.550 26.242 -11.652 1.00 86.88 170 ILE A C 1
ATOM 1360 O O . ILE A 1 170 ? 15.355 26.296 -12.578 1.00 86.88 170 ILE A O 1
ATOM 1364 N N . GLN A 1 171 ? 13.299 25.818 -11.839 1.00 84.25 171 GLN A N 1
ATOM 1365 C CA . GLN A 1 171 ? 12.793 25.376 -13.143 1.00 84.25 171 GLN A CA 1
ATOM 1366 C C . GLN A 1 171 ? 12.764 26.517 -14.165 1.00 84.25 171 GLN A C 1
ATOM 1368 O O . GLN A 1 171 ? 13.219 26.331 -15.291 1.00 84.25 171 GLN A O 1
ATOM 1373 N N . PHE A 1 172 ? 12.333 27.716 -13.768 1.00 86.31 172 PHE A N 1
ATOM 1374 C CA . PHE A 1 172 ? 12.398 28.904 -14.623 1.00 86.31 172 PHE A CA 1
ATOM 1375 C C . PHE A 1 172 ? 13.834 29.296 -14.980 1.00 86.31 172 PHE A C 1
ATOM 1377 O O . PHE A 1 172 ? 14.105 29.628 -16.133 1.00 86.31 172 PHE A O 1
ATOM 1384 N N . ALA A 1 173 ? 14.766 29.221 -14.027 1.00 83.00 173 ALA A N 1
ATOM 1385 C CA . ALA A 1 173 ? 16.177 29.507 -14.268 1.00 83.00 173 ALA A CA 1
ATOM 1386 C C . ALA A 1 173 ? 16.815 28.501 -15.240 1.00 83.00 173 ALA A C 1
ATOM 1388 O O . ALA A 1 173 ? 17.616 28.897 -16.083 1.00 83.00 173 ALA A O 1
ATOM 1389 N N . ILE A 1 174 ? 16.433 27.221 -15.173 1.00 82.94 174 ILE A N 1
ATOM 1390 C CA . ILE A 1 174 ? 16.881 26.190 -16.122 1.00 82.94 174 ILE A CA 1
ATOM 1391 C C . ILE A 1 174 ? 16.310 26.450 -17.521 1.00 82.94 174 ILE A C 1
ATOM 1393 O O . ILE A 1 174 ? 17.046 26.349 -18.499 1.00 82.94 174 ILE A O 1
ATOM 1397 N N . ILE A 1 175 ? 15.029 26.818 -17.632 1.00 83.69 175 ILE A N 1
ATOM 1398 C CA . ILE A 1 175 ? 14.389 27.115 -18.923 1.00 83.69 175 ILE A CA 1
ATOM 1399 C C . ILE A 1 175 ? 15.024 28.353 -19.568 1.00 83.69 175 ILE A C 1
ATOM 1401 O O . ILE A 1 175 ? 15.426 28.301 -20.726 1.00 83.69 175 ILE A O 1
ATOM 1405 N N . LEU A 1 176 ? 15.182 29.449 -18.822 1.00 76.56 176 LEU A N 1
ATOM 1406 C CA . LEU A 1 176 ? 15.790 30.678 -19.340 1.00 76.56 176 LEU A CA 1
ATOM 1407 C C . LEU A 1 176 ? 17.288 30.493 -19.620 1.00 76.56 176 LEU A C 1
ATOM 1409 O O . LEU A 1 176 ? 17.760 30.873 -20.685 1.00 76.56 176 LEU A O 1
ATOM 1413 N N . GLY A 1 177 ? 18.037 29.848 -18.722 1.00 70.81 177 GLY A N 1
ATOM 1414 C CA . GLY A 1 177 ? 19.465 29.568 -18.911 1.00 70.81 177 GLY A CA 1
ATOM 1415 C C . GLY A 1 177 ? 19.760 28.571 -20.038 1.00 70.81 177 GLY A C 1
ATOM 1416 O O . GLY A 1 177 ? 20.809 28.662 -20.672 1.00 70.81 177 GLY A O 1
ATOM 1417 N N . GLY A 1 178 ? 18.830 27.654 -20.320 1.00 62.06 178 GLY A N 1
ATOM 1418 C CA . GLY A 1 178 ? 18.883 26.751 -21.471 1.00 62.06 178 GLY A CA 1
ATOM 1419 C C . GLY A 1 178 ? 18.610 27.454 -22.804 1.00 62.06 178 GLY A C 1
ATOM 1420 O O . GLY A 1 178 ? 19.232 27.107 -23.801 1.00 62.06 178 GLY A O 1
ATOM 1421 N N . VAL A 1 179 ? 17.755 28.485 -22.817 1.00 56.28 179 VAL A N 1
ATOM 1422 C CA . VAL A 1 179 ? 17.459 29.300 -24.012 1.00 56.28 179 VAL A CA 1
ATOM 1423 C C . VAL A 1 179 ? 18.639 30.191 -24.428 1.00 56.28 179 VAL A C 1
ATOM 1425 O O . VAL A 1 179 ? 18.805 30.452 -25.612 1.00 56.28 179 VAL A O 1
ATOM 1428 N N . TYR A 1 180 ? 19.509 30.607 -23.502 1.00 52.97 180 TYR A N 1
ATOM 1429 C CA . TYR A 1 180 ? 20.713 31.395 -23.828 1.00 52.97 180 TYR A CA 1
ATOM 1430 C C . TYR A 1 180 ? 21.925 30.558 -24.293 1.00 52.97 180 TYR A C 1
ATOM 1432 O O . TYR A 1 180 ? 22.964 31.123 -24.630 1.00 52.97 180 TYR A O 1
ATOM 1440 N N . ARG A 1 181 ? 21.823 29.220 -24.301 1.00 51.31 181 ARG A N 1
ATOM 1441 C CA . ARG A 1 181 ? 22.866 28.277 -24.764 1.00 51.31 181 ARG A CA 1
ATOM 1442 C C . ARG A 1 181 ? 22.393 27.415 -25.947 1.00 51.31 181 ARG A C 1
ATOM 1444 O O . ARG A 1 181 ? 22.800 26.259 -26.051 1.00 51.31 181 ARG A O 1
ATOM 1451 N N . GLY A 1 182 ? 21.538 27.972 -26.807 1.00 42.75 182 GLY A N 1
ATOM 1452 C CA . GLY A 1 182 ? 21.110 27.400 -28.089 1.00 42.75 182 GLY A CA 1
ATOM 1453 C C . GLY A 1 182 ? 21.467 28.313 -29.249 1.00 42.75 182 GLY A C 1
ATOM 1454 O O . GLY A 1 182 ? 21.365 29.544 -29.058 1.00 42.75 182 GLY A O 1
#

Mean predicted aligned error: 17.38 Å

Solvent-accessible surface area (backbone atoms only — not comparable to full-atom values): 11056 Å² total; per-residue (Å²): 111,68,68,60,52,52,52,54,52,53,53,50,54,54,50,52,54,53,51,53,52,52,49,59,72,68,52,79,74,83,83,71,72,83,84,61,80,77,80,52,74,65,58,54,48,53,54,50,51,54,55,50,52,53,51,50,50,52,65,45,43,63,55,47,42,62,74,46,50,50,56,52,49,45,73,74,59,73,71,70,74,67,86,72,37,73,67,51,56,51,51,54,49,51,53,40,53,53,64,54,48,50,57,62,57,69,66,56,76,65,84,76,78,83,70,73,61,88,55,102,36,66,62,71,87,67,65,45,40,30,55,40,95,83,81,42,82,43,74,74,70,91,68,76,87,70,54,48,91,82,61,22,68,71,58,47,51,52,54,50,50,53,50,53,51,50,53,51,51,52,52,50,49,50,53,54,58,52,61,76,74,111

Nearest PDB structures (foldseek):
  1m8l-assembly1_A  TM=2.402E-01  e=2.802E+00  unclassified

Organism: NCBI:txid218538

Secondary structure (DSSP, 8-state):
-HHHHHHHHHHHHHHHHHHHHHHHHH---TT----S----HHHHHHHHHHHHHHHHHHHHHHHHIIIIIHHHHHHHHS----SS-HHHHHHHHHHHHHHHHHHHHHTS------PPP--SS-B-SSSSEEE-TTS-EEE--------HHHH-HHHHHHHHHHHHHHHHHHHHHHHHHHHTT-

Radius of gyration: 25.93 Å; Cα contacts (8 Å, |Δi|>4): 61; chains: 1; bounding box: 50×50×69 Å